Protein AF-A0A646KLS2-F1 (afdb_monomer)

pLDDT: mean 77.78, std 22.72, range [27.81, 98.38]

Sequence (184 aa):
MPTRLRYERGQHATTTLDFAPLHEHMEGHRFGYTTEVSTMSDHELIAFLRARHAEDRQAALDATWDDADSRHWHAHYRTADDRWVLIDDLDEGIEVRCTAADDGGVVRHMARQDPARTLAETEAKQQTVTEFEEALVSLSTAGPGTTPHDVMTGAANTLRRLLHRDATLYASHPDHQESWHPEE

Solvent-accessible surface area (backbone atoms only — not comparable to full-atom values): 11200 Å² total; per-residue (Å²): 140,84,89,82,92,83,86,86,87,80,83,88,81,87,77,85,79,84,87,80,80,93,72,90,77,83,78,74,80,74,91,76,85,54,68,70,63,52,50,53,52,50,53,51,51,50,53,51,50,52,52,52,40,49,50,55,37,48,54,27,52,72,66,26,89,55,97,75,44,43,28,44,41,40,58,42,79,43,78,93,78,73,32,37,33,35,30,35,65,43,96,84,49,64,71,52,81,56,95,67,18,77,39,56,67,57,33,43,55,51,26,72,64,17,31,49,56,47,43,54,51,33,51,56,50,52,50,53,55,51,53,33,52,52,29,51,51,51,54,76,67,60,55,95,94,51,80,59,66,68,60,38,51,52,51,32,56,52,41,50,56,50,52,25,54,58,49,55,79,43,62,87,42,89,88,52,57,77,87,43,54,68,83,131

Secondary structure (DSSP, 8-state):
------PPP-----------------------SSHHHHHHHHHHHHHHHHHHHHHHHHHHHHT-SSSSSTT-EEEEEETTTTEEEEEESSTT--EE--TTTT-HHHHHHHHHT-HHHHHHHHHHHHHHHHHHHHHHHHHHT--TTSS-HHHHHHHHHHHHHHHHHHHGGGTTSTT--GGGSPP-

Foldseek 3Di:
DYDDDDDDDDDDDDDDDDDDDDDDDPPPPPPPPDVVVVVVVLVLLLVVLLVVLVVLLVVLVVQAPDDPWSQQWDWDQDPVVGWIWIWIRDPVTDTDDDPPGNDSVVNRVVNVVGSVVSNVVSVVSNVLSVQLVVLVVLLVPDDPPGDDNVVSVVSNVVSLLVSLVSLVVCCVPPSRDPVSHDDD

InterPro domains:
  IPR046193 Protein of unknown function DUF6221 [PF19730] (44-182)

Mean predicted aligned error: 12.93 Å

Radius of gyration: 33.56 Å; Cα contacts (8 Å, |Δi|>4): 154; chains: 1; bounding box: 90×59×98 Å

Organism: Streptomyces jumonjinensis (NCBI:txid1945)

Nearest PDB structures (foldseek):
  5mmm-assembly1_t  TM=3.976E-01  e=9.703E+00  Spinacia oleracea
  6vqc-assembly1_H  TM=2.891E-01  e=4.166E+00  Rattus norvegicus

Structure (mmCIF, N/CA/C/O backbone):
data_AF-A0A646KLS2-F1
#
_entry.id   AF-A0A646KLS2-F1
#
loop_
_atom_site.group_PDB
_atom_site.id
_atom_site.type_symbol
_atom_site.label_atom_id
_atom_site.label_alt_id
_atom_site.label_comp_id
_atom_site.label_asym_id
_atom_site.label_entity_id
_atom_site.label_seq_id
_atom_site.pdbx_PDB_ins_code
_atom_site.Cartn_x
_atom_site.Cartn_y
_atom_site.Cartn_z
_atom_site.occupancy
_atom_site.B_iso_or_equiv
_atom_site.auth_seq_id
_atom_site.auth_comp_id
_atom_site.auth_asym_id
_atom_site.auth_atom_id
_atom_site.pdbx_PDB_model_num
ATOM 1 N N . MET A 1 1 ? -52.151 41.512 65.076 1.00 29.23 1 MET A N 1
ATOM 2 C CA . MET A 1 1 ? -53.045 41.064 66.172 1.00 29.23 1 MET A CA 1
ATOM 3 C C . MET A 1 1 ? -54.450 40.905 65.589 1.00 29.23 1 MET A C 1
ATOM 5 O O . MET A 1 1 ? -54.856 41.833 64.908 1.00 29.23 1 MET A O 1
ATOM 9 N N . PRO A 1 2 ? -55.207 39.823 65.849 1.00 48.38 2 PRO A N 1
ATOM 10 C CA . PRO A 1 2 ? -54.964 38.434 65.425 1.00 48.38 2 PRO A CA 1
ATOM 11 C C . PRO A 1 2 ? -56.203 37.767 64.754 1.00 48.38 2 PRO A C 1
ATOM 13 O O . PRO A 1 2 ? -57.279 38.355 64.694 1.00 48.38 2 PRO A O 1
ATOM 16 N N . THR A 1 3 ? -56.065 36.463 64.445 1.00 34.31 3 THR A N 1
ATOM 17 C CA . THR A 1 3 ? -57.120 35.410 64.333 1.00 34.31 3 THR A CA 1
ATOM 18 C C . THR A 1 3 ? -57.928 35.338 63.017 1.00 34.31 3 THR A C 1
ATOM 20 O O . THR A 1 3 ? -58.292 36.360 62.470 1.00 34.31 3 THR A O 1
ATOM 23 N N . ARG A 1 4 ? -58.300 34.180 62.439 1.00 34.06 4 ARG A N 1
ATOM 24 C CA . ARG A 1 4 ? -58.300 32.764 62.867 1.00 34.06 4 ARG A CA 1
ATOM 25 C C . ARG A 1 4 ? -58.536 31.865 61.634 1.00 34.06 4 ARG A C 1
ATOM 27 O O . ARG A 1 4 ? -59.258 32.252 60.723 1.00 34.06 4 ARG A O 1
ATOM 34 N N . LEU A 1 5 ? -57.970 30.660 61.667 1.00 33.34 5 LEU A N 1
ATOM 35 C CA . LEU A 1 5 ? -58.201 29.541 60.745 1.00 33.34 5 LEU A CA 1
ATOM 36 C C . LEU A 1 5 ? -59.686 29.145 60.629 1.00 33.34 5 LEU A C 1
ATOM 38 O O . LEU A 1 5 ? -60.369 29.013 61.646 1.00 33.34 5 LEU A O 1
ATOM 42 N N . ARG A 1 6 ? -60.125 28.812 59.409 1.00 33.91 6 ARG A N 1
ATOM 43 C CA . ARG A 1 6 ? -61.228 27.874 59.155 1.00 33.91 6 ARG A CA 1
ATOM 44 C C . ARG A 1 6 ? -60.852 26.993 57.962 1.00 33.91 6 ARG A C 1
ATOM 46 O O . ARG A 1 6 ? -60.827 27.448 56.828 1.00 33.91 6 ARG A O 1
ATOM 53 N N . TYR A 1 7 ? -60.490 25.752 58.267 1.00 30.61 7 TYR A N 1
ATOM 54 C CA . TYR A 1 7 ? -60.368 24.655 57.313 1.00 30.61 7 TYR A CA 1
ATOM 55 C C . TYR A 1 7 ? -61.722 23.942 57.297 1.00 30.61 7 TYR A C 1
ATOM 57 O O . TYR A 1 7 ? -62.166 23.465 58.344 1.00 30.61 7 TYR A O 1
ATOM 65 N N . GLU A 1 8 ? -62.381 23.888 56.143 1.00 37.16 8 GLU A N 1
ATOM 66 C CA . GLU A 1 8 ? -63.561 23.050 55.939 1.00 37.16 8 GLU A CA 1
ATOM 67 C C . GLU A 1 8 ? -63.140 21.704 55.345 1.00 37.16 8 GLU A C 1
ATOM 69 O O . GLU A 1 8 ? -62.334 21.612 54.422 1.00 37.16 8 GLU A O 1
ATOM 74 N N . ARG A 1 9 ? -63.661 20.645 55.964 1.00 32.38 9 ARG A N 1
ATOM 75 C CA . ARG A 1 9 ? -63.420 19.238 55.666 1.00 32.38 9 ARG A CA 1
ATOM 76 C C . ARG A 1 9 ? -64.544 18.776 54.734 1.00 32.38 9 ARG A C 1
ATOM 78 O O . ARG A 1 9 ? -65.701 18.805 55.139 1.00 32.38 9 ARG A O 1
ATOM 85 N N . GLY A 1 10 ? -64.207 18.334 53.523 1.00 34.34 10 GLY A N 1
ATOM 86 C CA . GLY A 1 10 ? -65.166 17.872 52.518 1.00 34.34 10 GLY A CA 1
ATOM 87 C C . GLY A 1 10 ? -64.707 16.598 51.814 1.00 34.34 10 GLY A C 1
ATOM 88 O O . GLY A 1 10 ? -64.050 16.667 50.791 1.00 34.34 10 GLY A O 1
ATOM 89 N N . GLN A 1 11 ? -65.096 15.472 52.412 1.00 37.97 11 GLN A N 1
ATOM 90 C CA . GLN A 1 11 ? -65.445 14.180 51.807 1.00 37.97 11 GLN A CA 1
ATOM 91 C C . GLN A 1 11 ? -64.393 13.353 51.042 1.00 37.97 11 GLN A C 1
ATOM 93 O O . GLN A 1 11 ? -63.792 13.733 50.046 1.00 37.97 11 GLN A O 1
ATOM 98 N N . HIS A 1 12 ? -64.261 12.135 51.563 1.00 31.83 12 HIS A N 1
ATOM 99 C CA . HIS A 1 12 ? -63.475 11.012 51.092 1.00 31.83 12 HIS A CA 1
ATOM 100 C C . HIS A 1 12 ? -64.065 10.417 49.807 1.00 31.83 12 HIS A C 1
ATOM 102 O O . HIS A 1 12 ? -65.254 10.107 49.769 1.00 31.83 12 HIS A O 1
ATOM 108 N N . ALA A 1 13 ? -63.213 10.156 48.816 1.00 34.75 13 ALA A N 1
ATOM 109 C CA . ALA A 1 13 ? -63.437 9.104 47.833 1.00 34.75 13 ALA A CA 1
ATOM 110 C C . ALA A 1 13 ? -62.385 8.016 48.078 1.00 34.75 13 ALA A C 1
ATOM 112 O O . ALA A 1 13 ? -61.185 8.229 47.913 1.00 34.75 13 ALA A O 1
ATOM 113 N N . THR A 1 14 ? -62.859 6.871 48.555 1.00 33.03 14 THR A N 1
ATOM 114 C CA . THR A 1 14 ? -62.086 5.648 48.748 1.00 33.03 14 THR A CA 1
ATOM 115 C C . THR A 1 14 ? -61.926 4.982 47.386 1.00 33.03 14 THR A C 1
ATOM 117 O O . THR A 1 14 ? -62.862 4.351 46.904 1.00 33.03 14 THR A O 1
ATOM 120 N N . THR A 1 15 ? -60.760 5.121 46.755 1.00 31.95 15 THR A N 1
ATOM 121 C CA . THR A 1 15 ? -60.382 4.250 45.636 1.00 31.95 15 THR A CA 1
ATOM 122 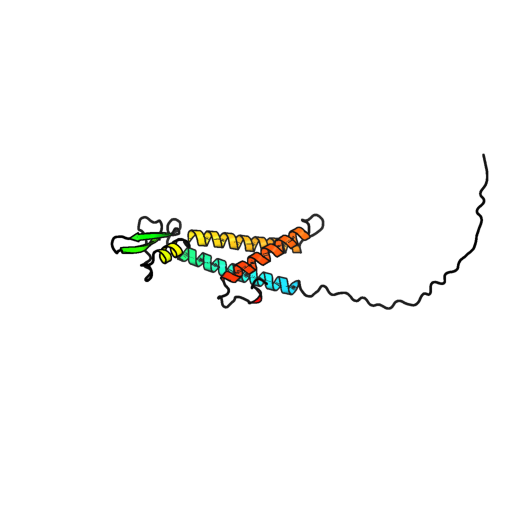C C . THR A 1 15 ? -59.590 3.084 46.203 1.00 31.95 15 THR A C 1
ATOM 124 O O . THR A 1 15 ? -58.442 3.233 46.618 1.00 31.95 15 THR A O 1
ATOM 127 N N . THR A 1 16 ? -60.243 1.928 46.252 1.00 30.39 16 THR A N 1
ATOM 128 C CA . THR A 1 16 ? -59.633 0.620 46.481 1.00 30.39 16 THR A CA 1
ATOM 129 C C . THR A 1 16 ? -58.605 0.364 45.378 1.00 30.39 16 THR A C 1
ATOM 131 O O . THR A 1 16 ? -58.977 0.107 44.237 1.00 30.39 16 THR A O 1
ATOM 134 N N . LEU A 1 17 ? -57.316 0.477 45.702 1.00 31.33 17 LEU A N 1
ATOM 135 C CA . LEU A 1 17 ? -56.239 -0.065 44.878 1.00 31.33 17 LEU A CA 1
ATOM 136 C C . LEU A 1 17 ? -56.042 -1.521 45.292 1.00 31.33 17 LEU A C 1
ATOM 138 O O . LEU A 1 17 ? -55.578 -1.813 46.394 1.00 31.33 17 LEU A O 1
ATOM 142 N N . ASP A 1 18 ? -56.486 -2.404 44.410 1.00 27.81 18 ASP A N 1
ATOM 143 C CA . ASP A 1 18 ? -56.321 -3.846 44.495 1.00 27.81 18 ASP A CA 1
ATOM 144 C C . ASP A 1 18 ? -54.831 -4.191 44.337 1.00 27.81 18 ASP A C 1
ATOM 146 O O . ASP A 1 18 ? -54.208 -3.868 43.323 1.00 27.81 18 ASP A O 1
ATOM 150 N N . PHE A 1 19 ? -54.243 -4.786 45.374 1.00 34.97 19 PHE A N 1
ATOM 151 C CA . PHE A 1 19 ? -52.897 -5.348 45.343 1.00 34.97 19 PHE A CA 1
ATOM 152 C C . PHE A 1 19 ? -53.020 -6.853 45.094 1.00 34.97 19 PHE A C 1
ATOM 154 O O . PHE A 1 19 ? -53.422 -7.603 45.982 1.00 34.97 19 PHE A O 1
ATOM 161 N N . ALA A 1 20 ? -52.595 -7.290 43.911 1.00 32.97 20 ALA A N 1
ATOM 162 C CA . ALA A 1 20 ? -52.311 -8.686 43.592 1.00 32.97 20 ALA A CA 1
ATOM 163 C C . ALA A 1 20 ? -50.890 -8.798 42.988 1.00 32.97 20 ALA A C 1
ATOM 165 O O . ALA A 1 20 ? -50.350 -7.800 42.508 1.00 32.97 20 ALA A O 1
ATOM 166 N N . PRO A 1 21 ? -50.229 -9.962 43.108 1.00 35.84 21 PRO A N 1
ATOM 167 C CA . PRO A 1 21 ? -48.839 -10.028 43.552 1.00 35.84 21 PRO A CA 1
ATOM 168 C C . PRO A 1 21 ? -47.790 -10.026 42.435 1.00 35.84 21 PRO A C 1
ATOM 170 O O . PRO A 1 21 ? -48.037 -10.407 41.294 1.00 35.84 21 PRO A O 1
ATOM 173 N N . LEU A 1 22 ? -46.578 -9.651 42.852 1.00 40.41 22 LEU A N 1
ATOM 174 C CA . LEU A 1 22 ? -45.296 -9.841 42.178 1.00 40.41 22 LEU A CA 1
ATOM 175 C C . LEU A 1 22 ? -45.165 -11.242 41.555 1.00 40.41 22 LEU A C 1
ATOM 177 O O . LEU A 1 22 ? -45.042 -12.229 42.275 1.00 40.41 22 LEU A O 1
ATOM 181 N N . HIS A 1 23 ? -45.091 -11.295 40.226 1.00 33.81 23 HIS A N 1
ATOM 182 C CA . HIS A 1 23 ? -44.403 -12.352 39.488 1.00 33.81 23 HIS A CA 1
ATOM 183 C C . HIS A 1 23 ? -43.654 -11.720 38.307 1.00 33.81 23 HIS A C 1
ATOM 185 O O . HIS A 1 23 ? -44.19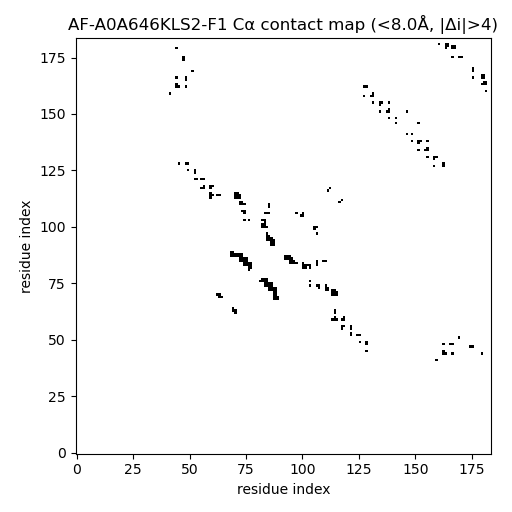0 -11.496 37.229 1.00 33.81 23 HIS A O 1
ATOM 191 N N . GLU A 1 24 ? -42.415 -11.324 38.591 1.00 42.53 24 GLU A N 1
ATOM 192 C CA . GLU A 1 24 ? -41.230 -11.785 37.868 1.00 42.53 24 GLU A CA 1
ATOM 193 C C . GLU A 1 24 ? -41.447 -12.177 36.391 1.00 42.53 24 GLU A C 1
ATOM 195 O O . GLU A 1 24 ? -41.736 -13.329 36.083 1.00 42.53 24 GLU A O 1
ATOM 200 N N . HIS A 1 25 ? -41.238 -11.225 35.477 1.00 34.94 25 HIS A N 1
ATOM 201 C CA . HIS A 1 25 ? -40.713 -11.478 34.129 1.00 34.94 25 HIS A CA 1
ATOM 202 C C . HIS A 1 25 ? -39.716 -10.367 33.792 1.00 34.94 25 HIS A C 1
ATOM 204 O O . HIS A 1 25 ? -40.016 -9.375 33.130 1.00 34.94 25 HIS A O 1
ATOM 210 N N . MET A 1 26 ? -38.500 -10.533 34.318 1.00 33.34 26 MET A N 1
ATOM 211 C CA . MET A 1 26 ? -37.316 -9.942 33.713 1.00 33.34 26 MET A CA 1
ATOM 212 C C . MET A 1 26 ? -37.041 -10.678 32.400 1.00 33.34 26 MET A C 1
ATOM 214 O O . MET A 1 26 ? -36.282 -11.644 32.373 1.00 33.34 26 MET A O 1
ATOM 218 N N . GLU A 1 27 ? -37.615 -10.212 31.296 1.00 31.64 27 GLU A N 1
ATOM 219 C CA . GLU A 1 27 ? -37.017 -10.488 29.991 1.00 31.64 27 GLU A CA 1
ATOM 220 C C . GLU A 1 27 ? -35.879 -9.495 29.778 1.00 31.64 27 GLU A C 1
ATOM 222 O O . GLU A 1 27 ? -36.011 -8.448 29.144 1.00 31.64 27 GLU A O 1
ATOM 227 N N . GLY A 1 28 ? -34.731 -9.836 30.368 1.00 33.75 28 GLY A N 1
ATOM 228 C CA . GLY A 1 28 ? -33.457 -9.262 29.981 1.00 33.75 28 GLY A CA 1
ATOM 229 C C . GLY A 1 28 ? -33.239 -9.530 28.498 1.00 33.75 28 GLY A C 1
ATOM 230 O O . GLY A 1 28 ? -32.852 -10.632 28.109 1.00 33.75 28 GLY A O 1
ATOM 231 N N . HIS A 1 29 ? -33.483 -8.516 27.670 1.00 34.12 29 HIS A N 1
ATOM 232 C CA . HIS A 1 29 ? -32.957 -8.473 26.317 1.00 34.12 29 HIS A CA 1
ATOM 233 C C . HIS A 1 29 ? -31.433 -8.543 26.422 1.00 34.12 29 HIS A C 1
ATOM 235 O O . HIS A 1 29 ? -30.762 -7.556 26.722 1.00 34.12 29 HIS A O 1
ATOM 241 N N . AR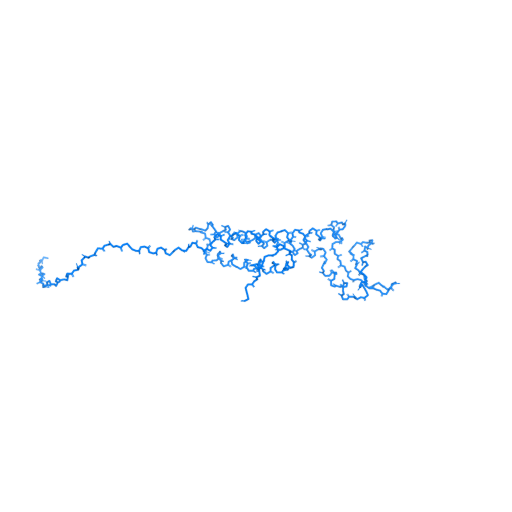G A 1 30 ? -30.887 -9.746 26.212 1.00 39.75 30 ARG A N 1
ATOM 242 C CA . ARG A 1 30 ? -29.467 -9.963 25.948 1.00 39.75 30 ARG A CA 1
ATOM 243 C C . ARG A 1 30 ? -29.095 -9.202 24.674 1.00 39.75 30 ARG A C 1
ATOM 245 O O . ARG A 1 30 ? -29.111 -9.764 23.585 1.00 39.75 30 ARG A O 1
ATOM 252 N N . PHE A 1 31 ? -28.688 -7.946 24.819 1.00 42.12 31 PHE A N 1
ATOM 253 C CA . PHE A 1 31 ? -27.693 -7.332 23.939 1.00 42.12 31 PHE A CA 1
ATOM 254 C C . PHE A 1 31 ? -26.353 -8.028 24.222 1.00 42.12 31 PHE A C 1
ATOM 256 O O . PHE A 1 31 ? -25.534 -7.541 24.993 1.00 42.12 31 PHE A O 1
ATOM 263 N N . GLY A 1 32 ? -26.190 -9.251 23.715 1.00 38.66 32 GLY A N 1
ATOM 264 C CA . GLY A 1 32 ? -25.049 -10.113 24.048 1.00 38.66 32 GLY A CA 1
ATOM 265 C C . GLY A 1 32 ? -24.572 -11.002 22.904 1.00 38.66 32 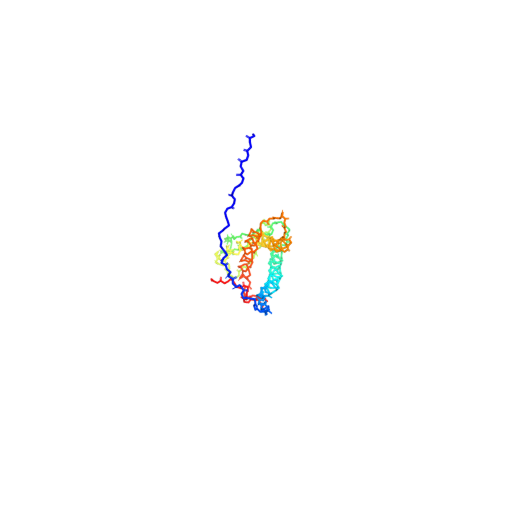GLY A C 1
ATOM 266 O O . GLY A 1 32 ? -23.838 -11.948 23.147 1.00 38.66 32 GLY A O 1
ATOM 267 N N . TYR A 1 33 ? -24.988 -10.725 21.669 1.00 41.56 33 TYR A N 1
ATOM 268 C CA . TYR A 1 33 ? -24.553 -11.454 20.477 1.00 41.56 33 TYR A CA 1
ATOM 269 C C . TYR A 1 33 ? -24.206 -10.449 19.384 1.00 41.56 33 TYR A C 1
ATOM 271 O O . TYR A 1 33 ? -25.051 -10.147 18.550 1.00 41.56 33 TYR A O 1
ATOM 279 N N . THR A 1 34 ? -23.015 -9.852 19.434 1.00 49.88 34 THR A N 1
ATOM 280 C CA . THR A 1 34 ? -22.393 -9.170 18.272 1.00 49.88 34 THR A CA 1
ATOM 281 C C . THR A 1 34 ? -20.986 -8.675 18.583 1.00 49.88 34 THR A C 1
ATOM 283 O O . THR A 1 34 ? -20.135 -8.718 17.703 1.00 49.88 34 THR A O 1
ATOM 286 N N . THR A 1 35 ? -20.705 -8.261 19.822 1.00 54.25 35 THR A N 1
ATOM 287 C CA . THR A 1 35 ? -19.413 -7.641 20.154 1.00 54.25 35 THR A CA 1
ATOM 288 C C . THR A 1 35 ? -18.235 -8.604 19.998 1.00 54.25 35 THR A C 1
ATOM 290 O O . THR A 1 35 ? -17.297 -8.273 19.288 1.00 54.25 35 THR A O 1
ATOM 293 N N . GLU A 1 36 ? -18.297 -9.814 20.569 1.00 49.34 36 GLU A N 1
ATOM 294 C CA . GLU A 1 36 ? -17.170 -10.769 20.519 1.00 49.34 36 GLU A CA 1
ATOM 295 C C . GLU A 1 36 ? -16.863 -11.259 19.093 1.00 49.34 36 GLU A C 1
ATOM 297 O O . GLU A 1 36 ? -15.702 -11.304 18.685 1.00 49.34 36 GLU A O 1
ATOM 302 N N . VAL A 1 37 ? -17.903 -11.551 18.303 1.00 56.31 37 VAL A N 1
ATOM 303 C CA . VAL A 1 37 ? -17.762 -11.997 16.905 1.00 56.31 37 VAL A CA 1
ATOM 304 C C . VAL A 1 37 ? -17.207 -10.873 16.026 1.00 56.31 37 VAL A C 1
ATOM 306 O O . VAL A 1 37 ? -16.315 -11.116 15.217 1.00 56.31 37 VAL A O 1
ATOM 309 N N . SER A 1 38 ? -17.667 -9.632 16.227 1.00 63.69 38 SER A N 1
ATOM 310 C CA . SER A 1 38 ? -17.141 -8.473 15.498 1.00 63.69 38 SER A CA 1
ATOM 311 C C . SER A 1 38 ? -15.681 -8.190 15.859 1.00 63.69 38 SER A C 1
ATOM 313 O O . SER A 1 38 ? -14.898 -7.875 14.973 1.00 63.69 38 SER A O 1
ATOM 315 N N . THR A 1 39 ? -15.285 -8.345 17.127 1.00 63.69 39 THR A N 1
ATOM 316 C CA . THR A 1 39 ? -13.893 -8.114 17.545 1.00 63.69 39 THR A CA 1
ATOM 317 C C . THR A 1 39 ? -12.934 -9.188 17.042 1.00 63.69 39 THR A C 1
ATOM 319 O O . THR A 1 39 ? -11.825 -8.856 16.632 1.00 63.69 39 THR A O 1
ATOM 322 N N . MET A 1 40 ? -13.343 -10.465 17.021 1.00 62.88 40 MET A N 1
ATOM 323 C CA . MET A 1 40 ? -12.518 -11.526 16.429 1.00 62.88 40 MET A CA 1
ATOM 324 C C . MET A 1 40 ? -12.320 -11.288 14.928 1.00 62.88 40 MET A C 1
ATOM 326 O O . MET A 1 40 ? -11.188 -11.344 14.458 1.00 62.88 40 MET A O 1
ATOM 330 N N . SER A 1 41 ? -13.384 -10.911 14.212 1.00 84.88 41 SER A N 1
ATOM 331 C CA . SER A 1 41 ? -13.305 -10.541 12.794 1.00 84.88 41 SER A CA 1
ATOM 332 C C . SER A 1 41 ? -12.408 -9.321 12.548 1.00 84.88 41 SER A C 1
ATOM 334 O O . SER A 1 41 ? -11.659 -9.306 11.575 1.00 84.88 41 SER A O 1
ATOM 336 N N . ASP A 1 42 ? -12.455 -8.304 13.416 1.00 91.94 42 ASP A N 1
ATOM 337 C CA . ASP A 1 42 ? -11.611 -7.109 13.296 1.00 91.94 42 ASP A CA 1
ATOM 338 C C . ASP A 1 42 ? -10.122 -7.452 13.485 1.00 91.94 42 ASP A C 1
ATOM 340 O O . ASP A 1 42 ? -9.281 -7.012 12.701 1.00 91.94 42 ASP A O 1
ATOM 344 N N . HIS A 1 43 ? -9.783 -8.270 14.489 1.00 94.12 43 HIS A N 1
ATOM 345 C CA . HIS A 1 43 ? -8.402 -8.706 14.725 1.00 94.12 43 HIS A CA 1
ATOM 346 C C . HIS A 1 43 ? -7.853 -9.571 13.584 1.00 94.12 43 HIS A C 1
ATOM 348 O O . HIS A 1 43 ? -6.694 -9.405 13.199 1.00 94.12 43 HIS A O 1
ATOM 354 N N . GLU A 1 44 ? -8.670 -10.468 13.028 1.00 95.62 44 GLU A N 1
ATOM 355 C CA . GLU A 1 44 ? -8.292 -11.287 11.873 1.00 95.62 44 GLU A CA 1
ATOM 356 C C . GLU A 1 44 ? -8.064 -10.429 10.621 1.00 95.62 44 GLU A C 1
ATOM 358 O O . GLU A 1 44 ? -7.047 -10.598 9.946 1.00 95.62 44 GLU A O 1
ATOM 363 N N . LEU A 1 45 ? -8.946 -9.459 10.357 1.00 95.81 45 LEU A N 1
ATOM 364 C CA . LEU A 1 45 ? -8.798 -8.507 9.254 1.00 95.81 45 LEU A CA 1
ATOM 365 C C . LEU A 1 45 ? -7.518 -7.668 9.397 1.00 95.81 45 LEU A C 1
ATOM 367 O O . LEU A 1 45 ? -6.760 -7.527 8.438 1.00 95.81 45 LEU A O 1
ATOM 371 N N . ILE A 1 46 ? -7.242 -7.147 10.598 1.00 97.50 46 ILE A N 1
ATOM 372 C CA . ILE A 1 46 ? -6.006 -6.406 10.897 1.00 97.50 46 ILE A CA 1
ATOM 373 C C . ILE A 1 46 ? -4.772 -7.276 10.632 1.00 97.50 46 ILE A C 1
ATOM 375 O O . ILE A 1 46 ? -3.826 -6.823 9.984 1.00 97.50 46 ILE A O 1
ATOM 379 N N . ALA A 1 47 ? -4.762 -8.515 11.132 1.00 97.44 47 ALA A N 1
ATOM 380 C CA . ALA A 1 47 ? -3.634 -9.425 10.962 1.00 97.44 47 ALA A CA 1
ATOM 381 C C . ALA A 1 47 ? -3.394 -9.759 9.483 1.00 97.44 47 ALA A C 1
ATOM 383 O O . ALA A 1 47 ? -2.251 -9.719 9.023 1.00 97.44 47 ALA A O 1
ATOM 384 N N . PHE A 1 48 ? -4.467 -10.023 8.732 1.00 97.44 48 PHE A N 1
ATOM 385 C CA . PHE A 1 48 ? -4.406 -10.262 7.295 1.00 97.44 48 PHE A CA 1
ATOM 386 C C . PHE A 1 48 ? -3.834 -9.058 6.541 1.00 97.44 48 PHE A C 1
ATOM 388 O O . PHE A 1 48 ? -2.862 -9.210 5.801 1.00 97.44 48 PHE A O 1
ATOM 395 N N . LEU A 1 49 ? -4.374 -7.855 6.763 1.00 98.19 49 LEU A N 1
ATOM 396 C CA . LEU A 1 49 ? -3.906 -6.644 6.084 1.00 98.19 49 LEU A CA 1
ATOM 397 C C . LEU A 1 49 ? -2.444 -6.336 6.408 1.00 98.19 49 LEU A C 1
ATOM 399 O O . LEU A 1 49 ? -1.671 -6.047 5.501 1.00 98.19 49 LEU A O 1
ATOM 403 N N . ARG A 1 50 ? -2.022 -6.490 7.668 1.00 98.38 50 ARG A N 1
ATOM 404 C CA . ARG A 1 50 ? -0.610 -6.332 8.052 1.00 98.38 50 ARG A CA 1
ATOM 405 C C . ARG A 1 50 ? 0.307 -7.285 7.300 1.00 98.38 50 ARG A C 1
ATOM 407 O O . ARG A 1 50 ? 1.359 -6.854 6.835 1.00 98.38 50 ARG A O 1
ATOM 414 N N . ALA A 1 51 ? -0.078 -8.556 7.188 1.00 98.12 51 ALA A N 1
ATOM 415 C CA . ALA A 1 51 ? 0.703 -9.543 6.453 1.00 98.12 51 ALA A CA 1
ATOM 416 C C . ALA A 1 51 ? 0.823 -9.160 4.971 1.00 98.12 51 ALA A C 1
ATOM 418 O O . ALA A 1 51 ? 1.930 -9.118 4.440 1.00 98.12 51 ALA A O 1
ATOM 419 N N . ARG A 1 52 ? -0.291 -8.789 4.330 1.00 98.00 52 ARG A N 1
ATOM 420 C CA . ARG A 1 52 ? -0.311 -8.392 2.915 1.00 98.00 52 ARG A CA 1
ATOM 421 C C . ARG A 1 52 ? 0.465 -7.099 2.649 1.00 98.00 52 ARG A C 1
ATOM 423 O O . ARG A 1 52 ? 1.263 -7.046 1.722 1.00 98.00 52 ARG A O 1
ATOM 430 N N . HIS A 1 53 ? 0.324 -6.078 3.497 1.00 98.25 53 HIS A N 1
ATOM 431 C CA . HIS A 1 53 ? 1.117 -4.846 3.378 1.00 98.25 53 HIS A CA 1
ATOM 432 C C . HIS A 1 53 ? 2.610 -5.099 3.595 1.00 98.25 53 HIS A C 1
ATOM 434 O O . HIS A 1 53 ? 3.433 -4.425 2.981 1.00 98.25 53 HIS A O 1
ATOM 440 N N . ALA A 1 54 ? 2.976 -6.031 4.481 1.00 98.06 54 ALA A N 1
ATOM 441 C CA . ALA A 1 54 ? 4.369 -6.411 4.694 1.00 98.06 54 ALA A CA 1
ATOM 442 C C . ALA A 1 54 ? 4.953 -7.145 3.478 1.00 98.06 54 ALA A C 1
ATOM 444 O O . ALA A 1 54 ? 6.095 -6.881 3.113 1.00 98.06 54 ALA A O 1
ATOM 445 N N . GLU A 1 55 ? 4.173 -8.013 2.832 1.00 97.69 55 GLU A N 1
ATOM 446 C CA . GLU A 1 55 ? 4.556 -8.670 1.578 1.00 97.69 55 GLU A CA 1
ATOM 447 C C . GLU A 1 55 ? 4.756 -7.661 0.446 1.00 97.69 55 GLU A C 1
ATOM 449 O O . GLU A 1 55 ? 5.808 -7.675 -0.188 1.00 97.69 55 GLU A O 1
ATOM 454 N N . ASP A 1 56 ? 3.810 -6.740 0.243 1.00 97.50 56 A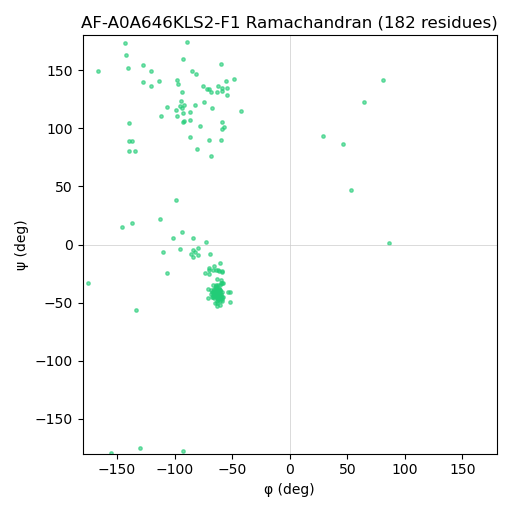SP A N 1
ATOM 455 C CA . ASP A 1 56 ? 3.930 -5.683 -0.770 1.00 97.50 56 ASP A CA 1
ATOM 456 C C . ASP A 1 56 ? 5.148 -4.789 -0.506 1.00 97.50 56 ASP A C 1
ATOM 458 O O . ASP A 1 56 ? 5.901 -4.446 -1.421 1.00 97.50 56 ASP A O 1
ATOM 462 N N . ARG A 1 57 ? 5.382 -4.440 0.766 1.00 96.81 57 ARG A N 1
ATOM 463 C CA . ARG A 1 57 ? 6.560 -3.674 1.177 1.00 96.81 57 ARG A CA 1
ATOM 464 C C . ARG A 1 57 ? 7.845 -4.437 0.872 1.00 96.81 57 ARG A C 1
ATOM 466 O O . ARG A 1 57 ? 8.778 -3.840 0.344 1.00 96.81 57 ARG A O 1
ATOM 473 N N . GLN A 1 58 ? 7.913 -5.723 1.212 1.00 96.12 58 GLN A N 1
ATOM 474 C CA . GLN A 1 58 ? 9.100 -6.536 0.959 1.00 96.12 58 GLN A CA 1
ATOM 475 C C . GLN A 1 58 ? 9.346 -6.694 -0.541 1.00 96.12 58 GLN A C 1
ATOM 477 O O . GLN A 1 58 ? 10.474 -6.513 -0.977 1.00 96.12 58 GLN A O 1
ATOM 482 N N . ALA A 1 59 ? 8.303 -6.931 -1.339 1.00 95.19 59 ALA A N 1
ATOM 483 C CA . ALA A 1 59 ? 8.416 -7.005 -2.792 1.00 95.19 59 ALA A CA 1
ATOM 484 C C . ALA A 1 59 ? 8.938 -5.691 -3.401 1.00 95.19 59 ALA A C 1
ATOM 486 O O . ALA A 1 59 ? 9.759 -5.723 -4.315 1.00 95.19 59 ALA A O 1
ATOM 487 N N . ALA A 1 60 ? 8.509 -4.537 -2.875 1.00 93.88 60 ALA A N 1
ATOM 488 C CA . ALA A 1 60 ? 9.045 -3.242 -3.288 1.00 93.88 60 ALA A CA 1
ATOM 489 C C . ALA A 1 60 ? 10.527 -3.083 -2.911 1.00 93.88 60 ALA A C 1
ATOM 491 O O . ALA A 1 60 ? 11.307 -2.615 -3.732 1.00 93.88 60 ALA A O 1
ATOM 492 N N . LEU A 1 61 ? 10.933 -3.501 -1.707 1.00 92.81 61 LEU A N 1
ATOM 493 C CA . LEU A 1 61 ? 12.344 -3.484 -1.296 1.00 92.81 61 LEU A CA 1
ATOM 494 C C . LEU A 1 61 ? 13.198 -4.439 -2.140 1.00 92.81 61 LEU A C 1
ATOM 496 O O . LEU A 1 61 ? 14.279 -4.062 -2.572 1.00 92.81 61 LEU A O 1
ATOM 500 N N . ASP A 1 62 ? 12.707 -5.640 -2.438 1.00 91.31 62 ASP A N 1
ATOM 501 C CA . ASP A 1 62 ? 13.417 -6.626 -3.264 1.00 91.31 62 ASP A CA 1
ATOM 502 C C . ASP A 1 62 ? 13.569 -6.167 -4.725 1.00 91.31 62 ASP A C 1
ATOM 504 O O . ASP A 1 62 ? 14.450 -6.637 -5.446 1.00 91.31 62 ASP A O 1
ATOM 508 N N . ALA A 1 63 ? 12.709 -5.247 -5.170 1.00 89.06 63 ALA A N 1
ATOM 509 C CA . ALA A 1 63 ? 12.797 -4.604 -6.476 1.00 89.06 63 ALA A CA 1
ATOM 510 C C . ALA A 1 63 ? 13.829 -3.459 -6.521 1.00 89.06 63 ALA A C 1
ATOM 512 O O . ALA A 1 63 ? 14.135 -2.966 -7.607 1.00 89.06 63 ALA A O 1
ATOM 513 N N . THR A 1 64 ? 14.373 -3.055 -5.369 1.00 86.69 64 THR A N 1
ATOM 514 C CA . THR A 1 64 ? 15.503 -2.124 -5.251 1.00 86.69 64 THR A CA 1
ATOM 515 C C . THR A 1 64 ? 16.795 -2.907 -5.051 1.00 86.69 64 THR A C 1
ATOM 517 O O . THR A 1 64 ? 16.817 -3.926 -4.364 1.00 86.69 64 THR A O 1
ATOM 520 N N . TRP A 1 65 ? 17.889 -2.458 -5.655 1.00 79.25 65 TRP A N 1
ATOM 521 C CA . TRP A 1 65 ? 19.213 -3.068 -5.451 1.00 79.25 65 TRP A CA 1
ATOM 522 C C . TRP A 1 65 ? 20.161 -2.165 -4.662 1.00 79.25 65 TRP A C 1
ATOM 524 O O . TRP A 1 65 ? 21.258 -2.595 -4.306 1.00 79.25 65 TRP A O 1
ATOM 534 N N . ASP A 1 66 ? 19.739 -0.933 -4.380 1.00 76.88 66 ASP A N 1
ATOM 535 C CA . ASP A 1 66 ? 20.383 -0.013 -3.455 1.00 76.88 66 ASP A CA 1
ATOM 536 C C . ASP A 1 66 ? 19.358 0.814 -2.665 1.00 76.88 66 ASP A C 1
ATOM 538 O O . ASP A 1 66 ? 18.154 0.758 -2.909 1.00 76.88 66 ASP A O 1
ATOM 542 N N . ASP A 1 67 ? 19.848 1.583 -1.695 1.00 65.50 67 ASP A N 1
ATOM 543 C CA . ASP A 1 67 ? 18.998 2.227 -0.693 1.00 65.50 67 ASP A CA 1
ATOM 544 C C . ASP A 1 67 ? 18.354 3.555 -1.151 1.00 65.50 67 ASP A C 1
ATOM 546 O O . ASP A 1 67 ? 17.555 4.125 -0.399 1.00 65.50 67 ASP A O 1
ATOM 550 N N . ALA A 1 68 ? 18.692 4.101 -2.329 1.00 64.50 68 ALA A N 1
ATOM 551 C CA . ALA A 1 68 ? 18.354 5.496 -2.651 1.00 64.50 68 ALA A CA 1
ATOM 552 C C . ALA A 1 68 ? 17.753 5.729 -4.042 1.00 64.50 68 ALA A C 1
ATOM 554 O O . ALA A 1 68 ? 16.651 6.280 -4.118 1.00 64.50 68 ALA A O 1
ATOM 555 N N . ASP A 1 69 ? 18.436 5.318 -5.110 1.00 73.06 69 ASP A N 1
ATOM 556 C CA . ASP A 1 69 ? 18.120 5.784 -6.467 1.00 73.06 69 ASP A CA 1
ATOM 557 C C . ASP A 1 69 ? 17.430 4.693 -7.307 1.00 73.06 69 ASP A C 1
ATOM 559 O O . ASP A 1 69 ? 16.584 4.994 -8.149 1.00 73.06 69 ASP A O 1
ATOM 563 N N . SER A 1 70 ? 17.637 3.409 -6.986 1.00 82.25 70 SER A N 1
ATOM 564 C CA . SER A 1 70 ? 17.018 2.279 -7.707 1.00 82.25 70 SER A CA 1
ATOM 565 C C . SER A 1 70 ? 15.499 2.126 -7.525 1.00 82.25 70 SER A C 1
ATOM 567 O O . SER A 1 70 ? 14.850 1.326 -8.203 1.00 82.25 70 SER A O 1
ATOM 569 N N . ARG A 1 71 ? 14.899 2.897 -6.612 1.00 86.50 71 ARG A N 1
ATOM 570 C CA . ARG A 1 71 ? 13.462 2.840 -6.289 1.00 86.50 71 ARG A CA 1
ATOM 571 C C . ARG A 1 71 ? 12.563 3.656 -7.213 1.00 86.50 71 ARG A C 1
ATOM 573 O O . ARG A 1 71 ? 11.342 3.550 -7.091 1.00 86.50 71 ARG A O 1
ATOM 580 N N . HIS A 1 72 ? 13.147 4.498 -8.058 1.00 90.44 72 HIS A N 1
ATOM 581 C CA . HIS A 1 72 ? 12.419 5.371 -8.970 1.00 90.44 72 HIS A CA 1
ATOM 582 C C . HIS A 1 72 ? 12.548 4.844 -10.381 1.00 90.44 72 HIS A C 1
ATOM 584 O O . HIS A 1 72 ? 13.655 4.722 -10.892 1.00 90.44 72 HIS A O 1
ATOM 590 N N . TRP A 1 73 ? 11.419 4.494 -10.991 1.00 90.69 73 TRP A N 1
ATOM 591 C CA . TRP A 1 73 ? 11.399 3.855 -12.301 1.00 90.69 73 TRP A CA 1
ATOM 592 C C . TRP A 1 73 ? 10.775 4.758 -13.356 1.00 90.69 73 TRP A C 1
ATOM 594 O O . TRP A 1 73 ? 9.738 5.389 -13.150 1.00 90.69 73 TRP A O 1
ATOM 604 N N . HIS A 1 74 ? 11.365 4.736 -14.546 1.00 90.38 74 HIS A N 1
ATOM 605 C CA . HIS A 1 74 ? 10.965 5.531 -15.694 1.00 90.38 74 HIS A CA 1
ATOM 606 C C . HIS A 1 74 ? 10.764 4.652 -16.916 1.00 90.38 74 HIS A C 1
ATOM 608 O O . HIS A 1 74 ? 11.535 3.743 -17.220 1.00 90.38 74 HIS A O 1
ATOM 614 N N . ALA A 1 75 ? 9.719 4.969 -17.673 1.00 91.19 75 ALA A N 1
ATOM 615 C CA . ALA A 1 75 ? 9.536 4.409 -18.999 1.00 91.19 75 ALA A CA 1
ATOM 616 C C . ALA A 1 75 ? 10.374 5.207 -19.999 1.00 91.19 75 ALA A C 1
ATOM 618 O O . ALA A 1 75 ? 10.138 6.399 -20.205 1.00 91.19 75 ALA A O 1
ATOM 619 N N . HIS A 1 76 ? 11.306 4.538 -20.665 1.00 89.31 76 HIS A N 1
ATOM 620 C CA . HIS A 1 76 ? 12.185 5.151 -21.649 1.00 89.31 76 HIS A CA 1
ATOM 621 C C . HIS A 1 76 ? 12.015 4.488 -23.015 1.00 89.31 76 HIS A C 1
ATOM 623 O O . HIS A 1 76 ? 11.940 3.265 -23.119 1.00 89.31 76 HIS A O 1
ATOM 629 N N . TYR A 1 77 ? 11.951 5.298 -24.072 1.00 89.81 77 TYR A N 1
ATOM 630 C CA . TYR A 1 77 ? 11.980 4.794 -25.441 1.00 89.81 77 TYR A CA 1
ATOM 631 C C . TYR A 1 77 ? 13.415 4.778 -25.951 1.00 89.81 77 TYR A C 1
ATOM 633 O O . TYR A 1 77 ? 14.013 5.839 -26.151 1.00 89.81 77 TYR A O 1
ATOM 641 N N . ARG A 1 78 ? 13.960 3.583 -26.183 1.00 86.56 78 ARG A N 1
ATOM 642 C CA .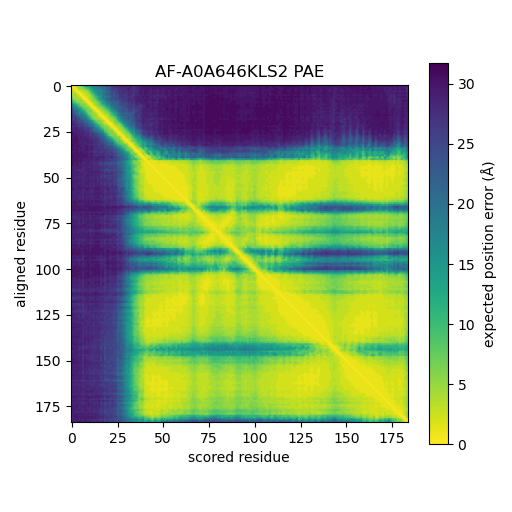 ARG A 1 78 ? 15.323 3.411 -26.671 1.00 86.56 78 ARG A CA 1
ATOM 643 C C . ARG A 1 78 ? 15.331 3.303 -28.189 1.00 86.56 78 ARG A C 1
ATOM 645 O O . ARG A 1 78 ? 14.815 2.360 -28.777 1.00 86.56 78 ARG A O 1
ATOM 652 N N . THR A 1 79 ? 15.988 4.264 -28.826 1.00 87.56 79 THR A N 1
ATOM 653 C CA . THR A 1 79 ? 16.089 4.344 -30.290 1.00 87.56 79 THR A CA 1
ATOM 654 C C . THR A 1 79 ? 17.041 3.314 -30.895 1.00 87.56 79 THR A C 1
ATOM 656 O O . THR A 1 79 ? 1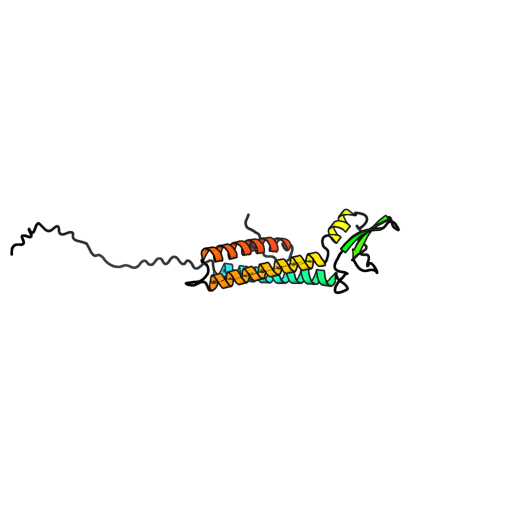6.893 2.974 -32.063 1.00 87.56 79 THR A O 1
ATOM 659 N N . ALA A 1 80 ? 18.016 2.815 -30.127 1.00 87.44 80 ALA A N 1
ATOM 660 C CA . ALA A 1 80 ? 19.032 1.878 -30.617 1.00 87.44 80 ALA A CA 1
ATOM 661 C C . ALA A 1 80 ? 18.447 0.532 -31.082 1.00 87.44 80 ALA A C 1
ATOM 663 O O . ALA A 1 80 ? 19.006 -0.105 -31.972 1.00 87.44 80 ALA A O 1
ATOM 664 N N . ASP A 1 81 ? 17.335 0.112 -30.487 1.00 85.44 81 ASP A N 1
ATOM 665 C CA . ASP A 1 81 ? 16.641 -1.143 -30.772 1.00 85.44 81 ASP A CA 1
ATOM 666 C C . ASP A 1 81 ? 15.113 -0.982 -30.857 1.00 85.44 81 ASP A C 1
ATOM 668 O O . ASP A 1 81 ? 14.390 -1.971 -30.793 1.00 85.44 81 ASP A O 1
ATOM 672 N N . ASP A 1 82 ? 14.650 0.258 -31.048 1.00 88.75 82 ASP A N 1
ATOM 673 C CA . ASP A 1 82 ? 13.267 0.634 -31.373 1.00 88.75 82 ASP A CA 1
ATOM 674 C C . ASP A 1 82 ? 12.198 0.083 -30.411 1.00 88.75 82 ASP A C 1
ATOM 676 O O . ASP A 1 82 ? 11.174 -0.454 -30.828 1.00 88.75 82 ASP A O 1
ATOM 680 N N . ARG A 1 83 ? 12.432 0.209 -29.100 1.00 88.38 83 ARG A N 1
ATOM 681 C CA . ARG A 1 83 ? 11.563 -0.382 -28.066 1.00 88.38 83 ARG A CA 1
ATOM 682 C C . ARG A 1 83 ? 11.396 0.506 -26.840 1.00 88.38 83 ARG A C 1
ATOM 684 O O . ARG A 1 83 ? 12.223 1.378 -26.566 1.00 88.38 83 ARG A O 1
ATOM 691 N N . TRP A 1 84 ? 10.379 0.214 -26.030 1.00 88.62 84 TRP A N 1
ATOM 692 C CA . TRP A 1 84 ? 10.316 0.739 -24.668 1.00 88.62 84 TRP A CA 1
ATOM 693 C C . TRP A 1 84 ? 11.113 -0.144 -23.706 1.00 88.62 84 TRP A C 1
ATOM 695 O O . TRP A 1 84 ? 11.257 -1.354 -23.894 1.00 88.62 84 TRP A O 1
ATOM 705 N N . VAL A 1 85 ? 11.655 0.485 -22.672 1.00 87.94 85 VAL A N 1
ATOM 706 C CA . VAL A 1 85 ? 12.377 -0.154 -21.574 1.00 87.94 85 VAL A CA 1
ATOM 707 C C . VAL A 1 85 ? 12.013 0.530 -20.265 1.00 87.94 85 VAL A C 1
ATOM 709 O O . VAL A 1 85 ? 11.651 1.710 -20.245 1.00 87.94 85 VAL A O 1
ATOM 712 N N . LEU A 1 86 ? 12.094 -0.227 -19.179 1.00 87.88 86 LEU A N 1
ATOM 713 C CA . LEU A 1 86 ? 12.018 0.310 -17.831 1.00 87.88 86 LEU A CA 1
ATOM 714 C C . LEU A 1 86 ? 13.449 0.548 -17.352 1.00 87.88 86 LEU A C 1
ATOM 716 O O . LEU A 1 86 ? 14.259 -0.380 -17.398 1.00 87.88 86 LEU A O 1
ATOM 720 N N . ILE A 1 87 ? 13.738 1.780 -16.960 1.00 87.44 87 ILE A N 1
ATOM 721 C CA . ILE A 1 87 ? 15.016 2.186 -16.378 1.00 87.44 87 ILE A CA 1
ATOM 722 C C . ILE A 1 87 ? 14.753 2.741 -14.988 1.00 87.44 87 ILE A C 1
ATOM 724 O O . ILE A 1 87 ? 13.691 3.307 -14.745 1.00 87.44 87 ILE A O 1
ATOM 728 N N . ASP A 1 88 ? 15.701 2.590 -14.091 1.00 85.38 88 ASP A N 1
ATOM 729 C CA . ASP A 1 88 ? 15.717 3.296 -12.816 1.00 85.38 88 ASP A CA 1
ATOM 730 C C . ASP A 1 88 ? 16.519 4.617 -12.901 1.00 85.38 88 ASP A C 1
ATOM 732 O O . ASP A 1 88 ? 16.991 4.982 -13.981 1.00 85.38 88 ASP A O 1
ATOM 736 N N . ASP A 1 89 ? 16.648 5.342 -11.783 1.00 82.38 89 ASP A N 1
ATOM 737 C CA . ASP A 1 89 ? 17.347 6.637 -11.688 1.00 82.38 89 ASP A CA 1
ATOM 738 C C . ASP A 1 89 ? 18.880 6.559 -11.497 1.00 82.38 89 ASP A C 1
ATOM 740 O O . ASP A 1 89 ? 19.524 7.598 -11.340 1.00 82.38 89 ASP A O 1
ATOM 744 N N . LEU A 1 90 ? 19.507 5.380 -11.533 1.00 78.12 90 LEU A N 1
ATOM 745 C CA . LEU A 1 90 ? 20.964 5.260 -11.421 1.00 78.12 90 LEU A CA 1
ATOM 746 C C . LEU A 1 90 ? 21.705 5.518 -12.729 1.00 78.12 90 LEU A C 1
ATOM 748 O O . LEU A 1 90 ? 21.306 5.101 -13.817 1.00 78.12 90 LEU A O 1
ATOM 752 N N . ASP A 1 91 ? 22.899 6.094 -12.572 1.00 55.88 91 ASP A N 1
ATOM 753 C CA . ASP A 1 91 ? 23.831 6.450 -13.647 1.00 55.88 91 ASP A CA 1
ATOM 754 C C . ASP A 1 91 ? 24.281 5.254 -14.518 1.00 55.88 91 ASP A C 1
ATOM 756 O O . ASP A 1 91 ? 24.684 5.449 -15.667 1.00 55.88 91 ASP A O 1
ATOM 760 N N . GLU A 1 92 ? 24.209 4.016 -14.004 1.00 58.94 92 GLU A N 1
ATOM 761 C CA . GLU A 1 92 ? 24.539 2.786 -14.751 1.00 58.94 92 GLU A CA 1
ATOM 762 C C . GLU A 1 92 ? 23.314 2.088 -15.382 1.00 58.94 92 GLU A C 1
ATOM 764 O O . GLU A 1 92 ? 23.497 1.134 -16.138 1.00 58.94 92 GLU A O 1
ATOM 769 N N . GLY A 1 93 ? 22.098 2.600 -15.135 1.00 60.94 93 GLY A N 1
ATOM 770 C CA . GLY A 1 93 ? 20.828 2.243 -15.777 1.00 60.94 93 GLY A CA 1
ATOM 771 C C . GLY A 1 93 ? 20.569 0.742 -15.902 1.00 60.94 93 GLY A C 1
ATOM 772 O O . GLY A 1 93 ? 20.842 0.147 -16.951 1.00 60.94 93 GLY A O 1
ATOM 773 N N . ILE A 1 94 ? 19.987 0.115 -14.875 1.00 67.69 94 ILE A N 1
ATOM 774 C CA . ILE A 1 94 ? 19.541 -1.271 -15.014 1.00 67.69 94 ILE A CA 1
ATOM 775 C C . ILE A 1 94 ? 18.274 -1.284 -15.868 1.00 67.69 94 ILE A C 1
ATOM 777 O O . ILE A 1 94 ? 17.258 -0.656 -15.584 1.00 67.69 94 ILE A O 1
ATOM 781 N N . GLU A 1 95 ? 18.342 -2.035 -16.961 1.00 73.69 95 GLU A N 1
ATOM 782 C CA . GLU A 1 95 ? 17.255 -2.155 -17.920 1.00 73.69 95 GLU A CA 1
ATOM 783 C C . GLU A 1 95 ? 16.459 -3.439 -17.668 1.00 73.69 95 GLU A C 1
ATOM 785 O O . GLU A 1 95 ? 16.955 -4.549 -17.895 1.00 73.69 95 GLU A O 1
ATOM 790 N N . VAL A 1 96 ? 15.183 -3.309 -17.301 1.00 71.31 96 VAL A N 1
ATOM 791 C CA . VAL A 1 96 ? 14.275 -4.463 -17.282 1.00 71.31 96 VAL A CA 1
ATOM 792 C C . VAL A 1 96 ? 13.664 -4.654 -18.669 1.00 71.31 96 VAL A C 1
ATOM 794 O O . VAL A 1 96 ? 12.870 -3.849 -19.164 1.00 71.31 96 VAL A O 1
ATOM 797 N N . ARG A 1 97 ? 14.021 -5.772 -19.309 1.00 71.56 97 ARG A N 1
ATOM 798 C CA . ARG A 1 97 ? 13.489 -6.171 -20.618 1.00 71.56 97 ARG A CA 1
ATOM 799 C C . ARG A 1 97 ? 12.200 -6.958 -20.465 1.00 71.56 97 ARG A C 1
ATOM 801 O O . ARG A 1 97 ? 12.219 -8.185 -20.397 1.00 71.56 97 ARG A O 1
ATOM 808 N N . CYS A 1 98 ? 11.067 -6.270 -20.507 1.00 65.00 98 CYS A N 1
ATOM 809 C CA . CYS A 1 98 ? 9.786 -6.957 -20.638 1.00 65.00 98 CYS A CA 1
ATOM 810 C C . CYS A 1 98 ? 9.658 -7.517 -22.068 1.00 65.00 98 CYS A C 1
ATOM 812 O O . CYS A 1 98 ? 9.926 -6.826 -23.049 1.00 65.00 98 CYS A O 1
ATOM 814 N N . THR A 1 99 ? 9.243 -8.773 -22.223 1.00 68.06 99 THR A N 1
ATOM 815 C CA . THR A 1 99 ? 8.950 -9.361 -23.547 1.00 68.06 99 THR A CA 1
ATOM 816 C C . THR A 1 99 ? 7.747 -8.698 -24.227 1.00 68.06 99 THR A C 1
ATOM 818 O O . THR A 1 99 ? 7.616 -8.781 -25.440 1.00 68.06 99 THR A O 1
ATOM 821 N N . ALA A 1 100 ? 6.909 -7.995 -23.456 1.00 63.22 100 ALA A N 1
ATOM 822 C CA . ALA A 1 100 ? 5.820 -7.139 -23.931 1.00 63.22 100 ALA A CA 1
ATOM 823 C C . ALA A 1 100 ? 6.222 -5.654 -24.094 1.00 63.22 100 ALA A C 1
ATOM 825 O O . ALA A 1 100 ? 5.353 -4.802 -24.261 1.00 63.22 100 ALA A O 1
ATOM 826 N N . ALA A 1 101 ? 7.517 -5.317 -24.009 1.00 61.03 101 ALA A N 1
ATOM 827 C CA . ALA A 1 101 ? 7.987 -3.927 -23.976 1.00 61.03 101 ALA A CA 1
ATOM 828 C C . ALA A 1 101 ? 7.902 -3.173 -25.317 1.00 61.03 101 ALA A C 1
ATOM 830 O O . ALA A 1 101 ? 8.292 -2.011 -25.385 1.00 61.03 101 ALA A O 1
ATOM 831 N N . ASP A 1 102 ? 7.381 -3.790 -26.375 1.00 68.00 102 ASP A N 1
ATOM 832 C CA . ASP A 1 102 ? 7.069 -3.062 -27.610 1.00 68.00 102 ASP A CA 1
ATOM 833 C C . ASP A 1 102 ? 5.860 -2.126 -27.399 1.00 68.00 102 ASP A C 1
ATOM 835 O O . ASP A 1 102 ? 5.718 -1.110 -28.082 1.00 68.00 102 ASP A O 1
ATOM 839 N N . ASP A 1 103 ? 5.017 -2.406 -26.394 1.00 82.25 103 ASP A N 1
ATOM 840 C CA . ASP A 1 103 ? 3.917 -1.532 -25.990 1.00 82.25 103 ASP A CA 1
ATOM 841 C C . ASP A 1 103 ? 4.356 -0.555 -24.886 1.00 82.25 103 ASP A C 1
ATOM 843 O O . ASP A 1 103 ? 4.478 -0.892 -23.703 1.00 82.25 103 ASP A O 1
ATOM 847 N N . GLY A 1 104 ? 4.536 0.713 -25.260 1.00 86.81 104 GLY A N 1
ATOM 848 C CA . GLY A 1 104 ? 4.885 1.768 -24.307 1.00 86.81 104 GLY A CA 1
ATOM 849 C C . GLY A 1 104 ? 3.834 2.016 -23.222 1.00 86.81 104 GLY A C 1
ATOM 850 O O . GLY A 1 104 ? 4.166 2.566 -22.174 1.00 86.81 104 GLY A O 1
ATOM 851 N N . GLY A 1 105 ? 2.572 1.636 -23.437 1.00 90.06 105 GLY A N 1
ATOM 852 C CA . GLY A 1 105 ? 1.524 1.684 -22.420 1.00 90.06 105 GLY A CA 1
ATOM 853 C C . GLY A 1 105 ? 1.803 0.730 -21.260 1.00 90.06 105 GLY A C 1
ATOM 854 O O . GLY A 1 105 ? 1.655 1.130 -20.105 1.00 90.06 105 GLY A O 1
ATOM 855 N N . VAL A 1 106 ? 2.285 -0.480 -21.559 1.00 89.12 106 VAL A N 1
ATOM 856 C CA . VAL A 1 106 ? 2.671 -1.479 -20.549 1.00 89.12 106 VAL A CA 1
ATOM 857 C C . VAL A 1 106 ? 3.834 -0.958 -19.710 1.00 89.12 106 VAL A C 1
ATOM 859 O O . VAL A 1 106 ? 3.735 -0.911 -18.485 1.00 89.12 106 VAL A O 1
ATOM 862 N N . VAL A 1 107 ? 4.901 -0.478 -20.354 1.00 89.69 107 VAL A N 1
ATOM 863 C CA . VAL A 1 107 ? 6.092 0.022 -19.646 1.00 89.69 107 VAL A CA 1
ATOM 864 C C . VAL A 1 107 ? 5.766 1.252 -18.793 1.00 89.69 107 VAL A C 1
ATOM 866 O O . VAL A 1 107 ? 6.198 1.334 -17.647 1.00 89.69 107 VAL A O 1
ATOM 869 N N . ARG A 1 108 ? 4.939 2.183 -19.292 1.00 92.12 108 ARG A N 1
ATOM 870 C CA . ARG A 1 108 ? 4.470 3.335 -18.498 1.00 92.12 108 ARG A CA 1
ATOM 871 C C . ARG A 1 108 ? 3.615 2.927 -17.302 1.00 92.12 108 ARG A C 1
ATOM 873 O O . ARG A 1 108 ? 3.707 3.569 -16.259 1.00 92.12 108 ARG A O 1
ATOM 880 N N . HIS A 1 109 ? 2.779 1.897 -17.439 1.00 91.94 109 HIS A N 1
ATOM 881 C CA . HIS A 1 109 ? 2.011 1.378 -16.310 1.00 91.94 109 HIS A CA 1
ATOM 882 C C . HIS A 1 109 ? 2.939 0.802 -15.237 1.00 91.94 109 HIS A C 1
ATOM 884 O O . HIS A 1 109 ? 2.773 1.136 -14.070 1.00 91.94 109 HIS A O 1
ATOM 890 N N . MET A 1 110 ? 3.938 0.010 -15.637 1.00 89.94 110 MET A N 1
ATOM 891 C CA . MET A 1 110 ? 4.936 -0.556 -14.723 1.00 89.94 110 MET A CA 1
ATOM 892 C C . MET A 1 110 ? 5.753 0.536 -14.023 1.00 89.94 110 MET A C 1
ATOM 894 O O . MET A 1 110 ? 5.850 0.517 -12.804 1.00 89.94 110 MET A O 1
ATOM 898 N N . ALA A 1 111 ? 6.245 1.537 -14.763 1.00 91.38 111 ALA A N 1
ATOM 899 C CA . ALA A 1 111 ? 6.972 2.679 -14.195 1.00 91.38 111 ALA A CA 1
ATOM 900 C C . ALA A 1 111 ? 6.141 3.465 -13.169 1.00 91.38 111 ALA A C 1
ATOM 902 O O . ALA A 1 111 ? 6.664 3.968 -12.186 1.00 91.38 111 ALA A O 1
ATOM 903 N N . ARG A 1 112 ? 4.817 3.548 -13.355 1.00 92.75 112 ARG A N 1
ATOM 904 C CA . ARG A 1 112 ? 3.923 4.193 -12.380 1.00 92.75 112 ARG A CA 1
ATOM 905 C C . ARG A 1 112 ? 3.782 3.392 -11.078 1.00 92.75 112 ARG A C 1
ATOM 907 O O . ARG A 1 112 ? 3.333 3.957 -10.084 1.00 92.75 112 ARG A O 1
ATOM 914 N N . GLN A 1 113 ? 4.090 2.099 -11.082 1.00 91.25 113 GLN A N 1
ATOM 915 C CA . GLN A 1 113 ? 4.101 1.237 -9.897 1.00 91.25 113 GLN A CA 1
ATOM 916 C C . GLN A 1 113 ? 5.532 1.077 -9.362 1.00 91.25 113 GLN A C 1
ATOM 918 O O . GLN A 1 113 ? 5.923 -0.022 -8.975 1.00 91.25 113 GLN A O 1
ATOM 923 N N . ASP A 1 114 ? 6.330 2.151 -9.392 1.00 92.44 114 ASP A N 1
ATOM 924 C CA . ASP A 1 114 ? 7.709 2.105 -8.913 1.00 92.44 114 ASP A CA 1
ATOM 925 C C . ASP A 1 114 ? 7.787 1.703 -7.422 1.00 92.44 114 ASP A C 1
ATOM 927 O O . ASP A 1 114 ? 6.825 1.872 -6.651 1.00 92.44 114 ASP A O 1
ATOM 931 N N . PRO A 1 115 ? 8.927 1.139 -6.986 1.00 93.62 115 PRO A N 1
ATOM 932 C CA . PRO A 1 115 ? 9.131 0.772 -5.592 1.00 93.62 115 PRO A CA 1
ATOM 933 C C . PRO A 1 115 ? 8.883 1.929 -4.622 1.00 93.62 115 PRO A C 1
ATOM 935 O O . PRO A 1 115 ? 8.245 1.734 -3.588 1.00 93.62 115 PRO A O 1
ATOM 938 N N . ALA A 1 116 ? 9.317 3.148 -4.957 1.00 93.31 116 ALA A N 1
ATOM 939 C CA . ALA A 1 116 ? 9.140 4.316 -4.098 1.00 93.31 116 ALA A CA 1
ATOM 940 C C . ALA A 1 116 ? 7.668 4.607 -3.781 1.00 93.31 116 ALA A C 1
ATOM 942 O O . ALA A 1 116 ? 7.314 4.812 -2.615 1.00 93.31 116 ALA A O 1
ATOM 943 N N . ARG A 1 117 ? 6.792 4.599 -4.793 1.00 95.25 117 ARG A N 1
ATOM 944 C CA . ARG A 1 117 ? 5.355 4.785 -4.583 1.00 95.25 117 ARG A CA 1
ATOM 945 C C . ARG A 1 117 ? 4.758 3.640 -3.775 1.00 95.25 117 ARG A C 1
ATOM 947 O O . ARG A 1 117 ? 3.982 3.905 -2.861 1.00 95.25 117 ARG A O 1
ATOM 954 N N . THR A 1 118 ? 5.132 2.396 -4.068 1.00 95.38 118 THR A N 1
ATOM 955 C CA . THR A 1 118 ? 4.623 1.215 -3.347 1.00 95.38 118 THR A CA 1
ATOM 956 C C . THR A 1 118 ? 4.992 1.266 -1.858 1.00 95.38 118 THR A C 1
ATOM 958 O O . THR A 1 118 ? 4.161 0.990 -0.990 1.00 95.38 118 THR A O 1
ATOM 961 N N . LEU A 1 119 ? 6.209 1.707 -1.527 1.00 95.50 119 LEU A N 1
ATOM 962 C CA . LEU A 1 119 ? 6.643 1.917 -0.143 1.00 95.50 119 LEU A CA 1
ATOM 963 C C . LEU A 1 119 ? 5.821 3.002 0.569 1.00 95.50 119 LEU A C 1
ATOM 965 O O . LEU A 1 119 ? 5.397 2.791 1.704 1.00 95.50 119 LEU A O 1
ATOM 969 N N . ALA A 1 120 ? 5.553 4.127 -0.096 1.00 96.50 120 ALA A N 1
ATOM 970 C CA . ALA A 1 120 ? 4.725 5.195 0.467 1.00 96.50 120 ALA A CA 1
ATOM 971 C C . ALA A 1 120 ? 3.259 4.758 0.661 1.00 96.50 120 ALA A C 1
ATOM 973 O O . ALA A 1 120 ? 2.628 5.095 1.664 1.00 96.50 120 ALA A O 1
ATOM 974 N N . GLU A 1 121 ? 2.708 3.983 -0.277 1.00 97.12 121 GLU A N 1
ATOM 975 C CA . GLU A 1 121 ? 1.348 3.446 -0.176 1.00 97.12 121 GLU A CA 1
ATOM 976 C C . GLU A 1 121 ? 1.220 2.433 0.965 1.00 97.12 121 GLU A C 1
ATOM 978 O O . GLU A 1 121 ? 0.281 2.521 1.755 1.00 97.12 121 GLU A O 1
ATOM 983 N N . THR A 1 122 ? 2.169 1.503 1.093 1.00 97.06 122 THR A N 1
ATOM 984 C CA . THR A 1 122 ? 2.167 0.518 2.189 1.00 97.06 122 THR A CA 1
ATOM 985 C C . THR A 1 122 ? 2.321 1.183 3.555 1.00 97.06 122 THR A C 1
ATOM 987 O O . THR A 1 122 ? 1.618 0.800 4.487 1.00 97.06 122 THR A O 1
ATOM 990 N N . GLU A 1 123 ? 3.153 2.220 3.680 1.00 97.50 123 GLU A N 1
ATOM 991 C CA . GLU A 1 123 ? 3.271 3.011 4.912 1.00 97.50 123 GLU A CA 1
ATOM 992 C C . GLU A 1 123 ? 1.943 3.690 5.288 1.00 97.50 123 GLU A C 1
ATOM 994 O O . GLU A 1 123 ? 1.468 3.546 6.416 1.00 97.50 123 GLU A O 1
ATOM 999 N N . ALA A 1 124 ? 1.285 4.363 4.338 1.00 98.12 124 ALA A N 1
ATOM 1000 C CA . ALA A 1 124 ? -0.004 5.014 4.583 1.00 98.12 124 ALA A CA 1
ATOM 1001 C C . ALA A 1 124 ? -1.106 4.016 4.995 1.00 98.12 124 ALA A C 1
ATOM 1003 O O . ALA A 1 124 ? -1.925 4.294 5.880 1.00 98.12 124 ALA A O 1
ATOM 1004 N N . LYS A 1 125 ? -1.123 2.827 4.383 1.00 97.88 125 LYS A N 1
ATOM 1005 C CA . LYS A 1 125 ? -2.065 1.759 4.739 1.00 97.88 125 LYS A CA 1
ATOM 1006 C C . LYS A 1 125 ? -1.787 1.183 6.131 1.00 97.88 125 LYS A C 1
ATOM 1008 O O . LYS A 1 125 ? -2.721 1.021 6.915 1.00 97.88 125 LYS A O 1
ATOM 1013 N N . GLN A 1 126 ? -0.521 0.954 6.481 1.00 97.81 126 GLN A N 1
ATOM 1014 C CA . GLN A 1 126 ? -0.126 0.509 7.824 1.00 97.81 126 GLN A CA 1
ATOM 1015 C C . GLN A 1 126 ? -0.500 1.532 8.905 1.00 97.81 126 GLN A C 1
ATOM 1017 O O . GLN A 1 126 ? -0.961 1.154 9.986 1.00 97.81 126 GLN A O 1
ATOM 1022 N N . GLN A 1 127 ? -0.361 2.824 8.604 1.00 98.19 127 GLN A N 1
ATOM 1023 C CA . GLN A 1 127 ? -0.810 3.895 9.489 1.00 98.19 127 GLN A CA 1
ATOM 1024 C C . GLN A 1 127 ? -2.335 3.848 9.691 1.00 98.19 127 GLN A C 1
ATOM 1026 O O . GLN A 1 127 ? -2.801 3.907 10.824 1.00 98.19 127 GLN A O 1
ATOM 1031 N N . THR A 1 128 ? -3.110 3.623 8.625 1.00 98.06 128 THR A N 1
ATOM 1032 C CA . THR A 1 128 ? -4.577 3.474 8.712 1.00 98.06 128 THR A CA 1
ATOM 1033 C C . THR A 1 128 ? -4.987 2.284 9.594 1.00 98.06 128 THR A C 1
ATOM 1035 O O . THR A 1 128 ? -5.935 2.382 10.375 1.00 98.06 128 THR A O 1
ATOM 1038 N N . VAL A 1 129 ? -4.269 1.156 9.509 1.00 98.00 129 VAL A N 1
ATOM 1039 C CA . VAL A 1 129 ? -4.497 -0.012 10.382 1.00 98.00 129 VAL A CA 1
ATOM 1040 C C . VAL A 1 129 ? -4.204 0.325 11.847 1.00 98.00 129 VAL A C 1
ATOM 1042 O O . VAL A 1 129 ? -4.991 -0.029 12.724 1.00 98.00 129 VAL A O 1
ATOM 1045 N N . THR A 1 130 ? -3.108 1.040 12.111 1.00 97.88 130 THR A N 1
ATOM 1046 C CA . THR A 1 130 ? -2.752 1.503 13.463 1.00 97.88 130 THR A CA 1
ATOM 1047 C C . THR A 1 130 ? -3.833 2.424 14.035 1.00 97.88 130 THR A C 1
ATOM 1049 O O . THR A 1 130 ? -4.298 2.208 15.151 1.00 97.88 130 THR A O 1
ATOM 1052 N N . GLU A 1 131 ? -4.314 3.391 13.252 1.00 97.44 131 GLU A N 1
ATOM 1053 C CA . GLU A 1 131 ? -5.391 4.304 13.661 1.00 97.44 131 GLU A CA 1
ATOM 1054 C C . GLU A 1 131 ? -6.696 3.565 13.982 1.00 97.44 131 GLU A C 1
ATOM 1056 O O . GLU A 1 131 ? -7.428 3.948 14.898 1.00 97.44 131 GLU A O 1
ATOM 1061 N N . PHE A 1 132 ? -7.000 2.484 13.257 1.00 96.69 132 PHE A N 1
ATOM 1062 C CA . PHE A 1 132 ? -8.164 1.655 13.558 1.00 96.69 132 PHE A CA 1
ATOM 1063 C C . PHE A 1 132 ? -8.028 0.941 14.905 1.00 96.69 132 PHE A C 1
ATOM 1065 O O . PHE A 1 132 ? -8.960 0.981 15.710 1.00 96.69 132 PHE A O 1
ATOM 1072 N N . GLU A 1 133 ? -6.874 0.335 15.189 1.00 95.56 133 GLU A N 1
ATOM 1073 C CA . GLU A 1 133 ? -6.614 -0.284 16.494 1.00 95.56 133 GLU A CA 1
ATOM 1074 C C . GLU A 1 133 ? -6.701 0.736 17.635 1.00 95.56 133 GLU A C 1
ATOM 1076 O O . GLU A 1 133 ? -7.344 0.472 18.653 1.00 95.56 133 GLU A O 1
ATOM 1081 N N . GLU A 1 134 ? -6.122 1.924 17.459 1.00 94.06 134 GLU A N 1
ATOM 1082 C CA . GLU A 1 134 ? -6.214 3.015 18.434 1.00 94.06 134 GLU A CA 1
ATOM 1083 C C . GLU A 1 134 ? -7.665 3.457 18.669 1.00 94.06 134 GLU A C 1
ATOM 1085 O O . GLU A 1 134 ? -8.065 3.711 19.812 1.00 94.06 134 GLU A O 1
ATOM 1090 N N . ALA A 1 135 ? -8.486 3.500 17.614 1.00 93.06 135 ALA A N 1
ATOM 1091 C CA . ALA A 1 135 ? -9.912 3.792 17.723 1.00 93.06 135 ALA A CA 1
ATOM 1092 C C . ALA A 1 135 ? -10.670 2.695 18.493 1.00 93.06 135 ALA A C 1
ATOM 1094 O O . ALA A 1 135 ? -11.514 3.021 19.332 1.00 93.06 135 ALA A O 1
ATOM 1095 N N . LEU A 1 136 ? -10.353 1.413 18.269 1.00 92.00 136 LEU A N 1
ATOM 1096 C CA . LEU A 1 136 ? -10.933 0.294 19.023 1.00 92.00 136 LEU A CA 1
ATOM 1097 C C . LEU A 1 136 ? -10.552 0.355 20.509 1.00 92.00 136 LEU A C 1
ATOM 1099 O O . LEU A 1 136 ? -11.417 0.217 21.378 1.00 92.00 136 LEU A O 1
ATOM 1103 N N . VAL A 1 137 ? -9.280 0.628 20.815 1.00 90.81 137 VAL A N 1
ATOM 1104 C CA . VAL A 1 137 ? -8.798 0.795 22.195 1.00 90.81 137 VAL A CA 1
ATOM 1105 C C . VAL A 1 137 ? -9.495 1.978 22.867 1.00 90.81 137 VAL A C 1
ATOM 1107 O O . VAL A 1 137 ? -10.017 1.833 23.976 1.00 90.81 137 VAL A O 1
ATOM 1110 N N . SER A 1 138 ? -9.575 3.123 22.188 1.00 89.06 138 SER A N 1
ATOM 1111 C CA . SER A 1 138 ? -10.244 4.325 22.702 1.00 89.06 138 SER A CA 1
ATOM 1112 C C . SER A 1 138 ? -11.722 4.070 22.996 1.00 89.06 138 SER A C 1
ATOM 1114 O O . SER A 1 138 ? -12.222 4.459 24.049 1.00 89.06 138 SER A O 1
ATOM 1116 N N . LEU A 1 139 ? -12.414 3.353 22.104 1.00 88.81 139 LEU A N 1
ATOM 1117 C CA . LEU A 1 139 ? -13.812 2.981 22.298 1.00 88.81 139 LEU A CA 1
ATOM 1118 C C . LEU A 1 139 ? -13.988 2.025 23.489 1.00 88.81 139 LEU A C 1
ATOM 1120 O O . LEU A 1 139 ? -14.900 2.209 24.291 1.00 88.81 139 LEU A O 1
ATOM 1124 N N . SER A 1 140 ? -13.096 1.040 23.642 1.00 87.19 140 SER A N 1
ATOM 1125 C CA . SER A 1 140 ? -13.161 0.054 24.733 1.00 87.19 140 SER A CA 1
ATOM 1126 C C . SER A 1 140 ? -12.840 0.632 26.118 1.00 87.19 140 SER A C 1
ATOM 1128 O O . SER A 1 140 ? -13.298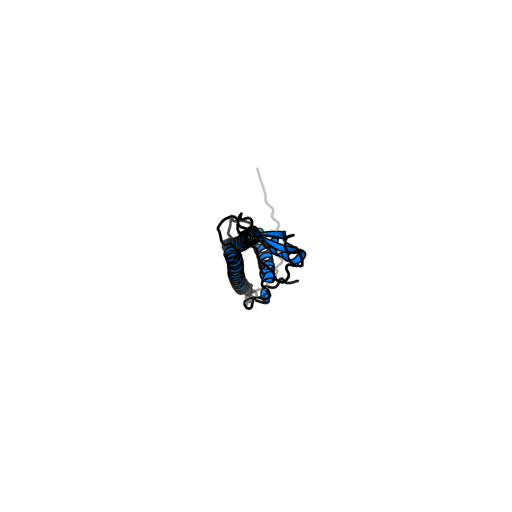 0.110 27.132 1.00 87.19 140 SER A O 1
ATOM 1130 N N . THR A 1 141 ? -12.065 1.718 26.165 1.00 87.44 141 THR A N 1
ATOM 1131 C CA . THR A 1 141 ? -11.625 2.385 27.402 1.00 87.44 141 THR A CA 1
ATOM 1132 C C . THR A 1 141 ? -12.429 3.652 27.714 1.00 87.44 141 THR A C 1
ATOM 1134 O O . THR A 1 141 ? -12.115 4.369 28.668 1.00 87.44 141 THR A O 1
ATOM 1137 N N . ALA A 1 142 ? -13.476 3.929 26.931 1.00 84.56 142 ALA A N 1
ATOM 1138 C CA . ALA A 1 142 ? -14.300 5.119 27.062 1.00 84.56 142 ALA A CA 1
ATOM 1139 C C . ALA A 1 142 ? -14.957 5.220 28.449 1.00 84.56 142 ALA A C 1
ATOM 1141 O O . ALA A 1 142 ? -15.540 4.269 28.971 1.00 84.56 142 ALA A O 1
ATOM 1142 N N . GLY A 1 143 ? -14.903 6.417 29.031 1.00 81.62 143 GLY A N 1
ATOM 1143 C CA . GLY A 1 143 ? -15.463 6.708 30.349 1.00 81.62 143 GLY A CA 1
ATOM 1144 C C . GLY A 1 143 ? -15.810 8.188 30.539 1.00 81.62 143 GLY A C 1
ATOM 1145 O O . GLY A 1 143 ? -15.629 9.001 29.625 1.00 81.62 143 GLY A O 1
ATOM 1146 N N . PRO A 1 144 ? -16.317 8.578 31.720 1.00 82.00 144 PRO A N 1
ATOM 1147 C CA . PRO A 1 144 ? -16.628 9.973 32.015 1.00 82.00 144 PRO A CA 1
ATOM 1148 C C . PRO A 1 144 ? -15.413 10.889 31.794 1.00 82.00 144 PRO A C 1
ATOM 1150 O O . PRO A 1 144 ? -14.333 10.624 32.314 1.00 82.00 144 PRO A O 1
ATOM 1153 N N . GLY A 1 145 ? -15.591 11.972 31.031 1.00 80.81 145 GLY A N 1
ATOM 1154 C CA . GLY A 1 145 ? -14.524 12.936 30.722 1.00 80.81 145 GLY A CA 1
ATOM 1155 C C . GLY A 1 145 ? -13.645 12.587 29.513 1.00 80.81 145 GLY A C 1
ATOM 1156 O O . GLY A 1 145 ? -12.732 13.349 29.207 1.00 80.81 145 GLY A O 1
ATOM 1157 N N . THR A 1 146 ? -13.919 11.480 28.816 1.00 86.06 146 THR A N 1
ATOM 1158 C CA . THR A 1 146 ? -13.271 11.131 27.537 1.00 86.06 146 THR A CA 1
ATOM 1159 C C . THR A 1 146 ? -14.027 11.716 26.334 1.00 86.06 146 THR A C 1
ATOM 1161 O O . THR A 1 146 ? -15.090 12.325 26.493 1.00 86.06 146 THR A O 1
ATOM 1164 N N . THR A 1 147 ? -13.469 11.561 25.127 1.00 83.19 147 THR A N 1
ATOM 1165 C CA . THR A 1 147 ? -14.130 11.915 23.858 1.00 83.19 147 THR A CA 1
ATOM 1166 C C . THR A 1 147 ? -15.556 11.344 23.809 1.00 83.19 147 THR A C 1
ATOM 1168 O O . THR A 1 147 ? -15.773 10.229 24.284 1.00 83.19 147 THR A O 1
ATOM 1171 N N . PRO A 1 148 ? -16.550 12.055 23.238 1.00 84.50 148 PRO A N 1
ATOM 1172 C CA . PRO A 1 148 ? -17.908 11.530 23.141 1.00 84.50 148 PRO A CA 1
ATOM 1173 C C . PRO A 1 148 ? -17.956 10.162 22.447 1.00 84.50 148 PRO A C 1
ATOM 1175 O O . PRO A 1 148 ? -17.360 9.975 21.384 1.00 84.50 148 PRO A O 1
ATOM 1178 N N . HIS A 1 149 ? -18.707 9.223 23.027 1.00 84.94 149 HIS A N 1
ATOM 1179 C CA . HIS A 1 149 ? -18.843 7.847 22.533 1.00 84.94 149 HIS A CA 1
ATOM 1180 C C . HIS A 1 149 ? -19.234 7.777 21.047 1.00 84.94 149 HIS A C 1
ATOM 1182 O O . HIS A 1 149 ? -18.675 6.982 20.289 1.00 84.94 149 HIS A O 1
ATOM 1188 N N . ASP A 1 150 ? -20.141 8.651 20.606 1.00 85.94 150 ASP A N 1
ATOM 1189 C CA . ASP A 1 150 ? -20.614 8.697 19.217 1.00 85.94 150 ASP A CA 1
ATOM 1190 C C . ASP A 1 150 ? -19.502 9.071 18.229 1.00 85.94 150 ASP A C 1
ATOM 1192 O O . ASP A 1 150 ? -19.438 8.524 17.128 1.00 85.94 150 ASP A O 1
ATOM 1196 N N . VAL A 1 151 ? -18.583 9.957 18.631 1.00 86.88 151 VAL A N 1
ATOM 1197 C CA . VAL A 1 151 ? -17.432 10.355 17.806 1.00 86.88 151 VAL A CA 1
ATOM 1198 C C . VAL A 1 151 ? -16.473 9.178 17.640 1.00 86.88 151 VAL A C 1
ATOM 1200 O O . VAL A 1 151 ? -16.056 8.880 16.521 1.00 86.88 151 VAL A O 1
ATOM 1203 N N . MET A 1 152 ? -16.172 8.465 18.728 1.00 88.06 152 MET A N 1
ATOM 1204 C CA . MET A 1 152 ? -15.289 7.290 18.693 1.00 88.06 152 MET A CA 1
ATOM 1205 C C . MET A 1 152 ? -15.899 6.147 17.876 1.00 88.06 152 MET A C 1
ATOM 1207 O O . MET A 1 152 ? -15.226 5.552 17.037 1.00 88.06 152 MET A O 1
ATOM 1211 N N . THR A 1 153 ? -17.198 5.897 18.051 1.00 89.31 153 THR A N 1
ATOM 1212 C CA . THR A 1 153 ? -17.941 4.898 17.270 1.00 89.31 153 THR A CA 1
ATOM 1213 C C . THR A 1 153 ? -17.933 5.245 15.779 1.00 89.31 153 THR A C 1
ATOM 1215 O O . THR A 1 153 ? -17.707 4.379 14.934 1.00 89.31 153 THR A O 1
ATOM 1218 N N . GLY A 1 154 ? -18.138 6.522 15.435 1.00 90.50 154 GLY A N 1
ATOM 1219 C CA . GLY A 1 154 ? -18.090 7.001 14.054 1.00 90.50 154 GLY A CA 1
ATOM 1220 C C . GLY A 1 154 ? -16.716 6.825 13.400 1.00 90.50 154 GLY A C 1
ATOM 1221 O O . GLY A 1 154 ? -16.642 6.386 12.247 1.00 90.50 154 GLY A O 1
ATOM 1222 N N . ALA A 1 155 ? -15.640 7.114 14.138 1.00 92.69 155 ALA A N 1
ATOM 1223 C CA . ALA A 1 155 ? -14.267 6.904 13.683 1.00 92.69 155 ALA A CA 1
ATOM 1224 C C . ALA A 1 155 ? -13.981 5.414 13.435 1.00 92.69 155 ALA A C 1
ATOM 1226 O O . ALA A 1 155 ? -13.612 5.047 12.318 1.00 92.69 155 ALA A O 1
ATOM 1227 N N . ALA A 1 156 ? -14.257 4.551 14.421 1.00 93.19 156 ALA A N 1
ATOM 1228 C CA . ALA A 1 156 ? -14.049 3.107 14.311 1.00 93.19 156 ALA A CA 1
ATOM 1229 C C . ALA A 1 156 ? -14.826 2.501 13.130 1.00 93.19 156 ALA A C 1
ATOM 1231 O O . ALA A 1 156 ? -14.264 1.761 12.329 1.00 93.19 156 ALA A O 1
ATOM 1232 N N . ASN A 1 157 ? -16.098 2.870 12.949 1.00 92.62 157 ASN A N 1
ATOM 1233 C CA . ASN A 1 157 ? -16.907 2.371 11.833 1.00 92.62 157 ASN A CA 1
ATOM 1234 C C . ASN A 1 157 ? -16.406 2.857 10.465 1.00 92.62 157 ASN A C 1
ATOM 1236 O O . ASN A 1 157 ? -16.512 2.141 9.469 1.00 92.62 157 ASN A O 1
ATOM 1240 N N . THR A 1 158 ? -15.882 4.081 10.384 1.00 95.06 158 THR A N 1
ATOM 1241 C CA . THR A 1 158 ? -15.343 4.621 9.129 1.00 95.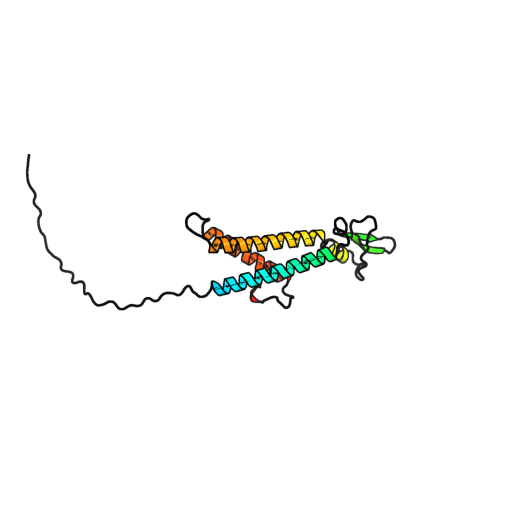06 158 THR A CA 1
ATOM 1242 C C . THR A 1 158 ? -14.042 3.934 8.749 1.00 95.06 158 THR A C 1
ATOM 1244 O O . THR A 1 158 ? -13.915 3.493 7.609 1.00 95.06 158 THR A O 1
ATOM 1247 N N . LEU A 1 159 ? -13.131 3.774 9.707 1.00 96.50 159 LEU A N 1
ATOM 1248 C CA . LEU A 1 159 ? -11.877 3.055 9.511 1.00 96.50 159 LEU A CA 1
ATOM 1249 C C . LEU A 1 159 ? -12.128 1.579 9.183 1.00 96.50 159 LEU A C 1
ATOM 1251 O O . LEU A 1 159 ? -11.575 1.092 8.204 1.00 96.50 159 LEU A O 1
ATOM 1255 N N . ARG A 1 160 ? -13.059 0.904 9.874 1.00 94.94 160 ARG A N 1
ATOM 1256 C CA . ARG A 1 160 ? -13.460 -0.473 9.535 1.00 94.94 160 ARG A CA 1
ATOM 1257 C C . ARG A 1 160 ? -13.842 -0.598 8.058 1.00 94.94 160 ARG A C 1
ATOM 1259 O O . ARG A 1 160 ? -13.309 -1.445 7.352 1.00 94.94 160 ARG A O 1
ATOM 1266 N N . ARG A 1 161 ? -14.697 0.291 7.543 1.00 94.25 161 ARG A N 1
ATOM 1267 C CA . ARG A 1 161 ? -15.076 0.282 6.115 1.00 94.25 161 ARG A CA 1
ATOM 1268 C C . ARG A 1 161 ? -13.896 0.516 5.172 1.00 94.25 161 ARG A C 1
ATOM 1270 O O . ARG A 1 161 ? -13.893 -0.034 4.074 1.00 94.25 161 ARG A O 1
ATOM 1277 N N . LEU A 1 162 ? -12.923 1.339 5.563 1.00 96.12 162 LEU A N 1
ATOM 1278 C CA . LEU A 1 162 ? -11.704 1.533 4.775 1.00 96.12 162 LEU A CA 1
ATOM 1279 C C . LEU A 1 162 ? -10.862 0.255 4.734 1.00 96.12 162 LEU A C 1
ATOM 1281 O O . LEU A 1 162 ? -10.439 -0.131 3.650 1.00 96.12 162 LEU A O 1
ATOM 1285 N N . LEU A 1 163 ? -10.699 -0.433 5.865 1.00 97.00 163 LEU A N 1
ATOM 1286 C CA . LEU A 1 163 ? -9.968 -1.701 5.939 1.00 97.00 163 LEU A CA 1
ATOM 1287 C C . LEU A 1 163 ? -10.639 -2.799 5.101 1.00 97.00 163 LEU A C 1
ATOM 1289 O O . LEU A 1 163 ? -9.958 -3.482 4.345 1.00 97.00 163 LEU A O 1
ATOM 1293 N N . HIS A 1 164 ? -11.969 -2.921 5.148 1.00 95.44 164 HIS A N 1
ATOM 1294 C CA . HIS A 1 164 ? -12.701 -3.847 4.270 1.00 95.44 164 HIS A CA 1
ATOM 1295 C C . HIS A 1 164 ? -12.468 -3.541 2.781 1.00 95.44 164 HIS A C 1
ATOM 1297 O O . HIS A 1 164 ? -12.267 -4.445 1.977 1.00 95.44 164 HIS A O 1
ATOM 1303 N N . ARG A 1 165 ? -12.445 -2.260 2.387 1.00 95.94 165 ARG A N 1
ATOM 1304 C CA . ARG A 1 165 ? -12.130 -1.874 1.000 1.00 95.94 165 ARG A CA 1
ATOM 1305 C C . ARG A 1 165 ? -10.689 -2.193 0.626 1.00 95.94 165 ARG A C 1
ATOM 1307 O O . ARG A 1 165 ? -10.457 -2.663 -0.480 1.00 95.94 165 ARG A O 1
ATOM 1314 N N . ASP A 1 166 ? -9.736 -1.961 1.518 1.00 96.81 166 ASP A N 1
ATOM 1315 C CA . ASP A 1 166 ? -8.334 -2.300 1.271 1.00 96.81 166 ASP A CA 1
ATOM 1316 C C . ASP A 1 166 ? -8.143 -3.820 1.130 1.00 96.81 166 ASP A C 1
ATOM 1318 O O . ASP A 1 166 ? -7.426 -4.268 0.239 1.00 96.81 166 ASP A O 1
ATOM 1322 N N . ALA A 1 167 ? -8.884 -4.623 1.902 1.00 96.62 167 ALA A N 1
ATOM 1323 C CA . ALA A 1 167 ? -8.870 -6.081 1.784 1.00 96.62 167 ALA A CA 1
ATOM 1324 C C . ALA A 1 167 ? -9.300 -6.578 0.394 1.00 96.62 167 ALA A C 1
ATOM 1326 O O . ALA A 1 167 ? -8.755 -7.574 -0.081 1.00 96.62 167 ALA A O 1
ATOM 1327 N N . THR A 1 168 ? -10.183 -5.852 -0.308 1.00 95.62 168 THR A N 1
ATOM 1328 C CA . THR A 1 168 ? -10.611 -6.233 -1.671 1.00 95.62 168 THR A CA 1
ATOM 1329 C C . THR A 1 168 ? -9.471 -6.262 -2.687 1.00 95.62 168 THR A C 1
ATOM 1331 O O . THR A 1 168 ? -9.558 -6.989 -3.676 1.00 95.62 168 THR A O 1
ATOM 1334 N N . LEU A 1 169 ? -8.374 -5.536 -2.439 1.00 95.31 169 LEU A N 1
ATOM 1335 C CA . LEU A 1 169 ? -7.178 -5.597 -3.285 1.00 95.31 169 LEU A CA 1
ATOM 1336 C C . LEU A 1 169 ? -6.527 -6.985 -3.262 1.00 95.31 169 LEU A C 1
ATOM 1338 O O . LEU A 1 169 ? -5.830 -7.355 -4.203 1.00 95.31 169 LEU A O 1
ATOM 1342 N N . TYR A 1 170 ? -6.801 -7.766 -2.217 1.00 96.56 170 TYR A N 1
ATOM 1343 C CA . TYR A 1 170 ? -6.279 -9.108 -1.997 1.00 96.56 170 TYR A CA 1
ATOM 1344 C C . TYR A 1 170 ? -7.374 -10.178 -2.092 1.00 96.56 170 TYR A C 1
ATOM 1346 O O . TYR A 1 170 ? -7.192 -11.276 -1.573 1.00 96.56 170 TYR A O 1
ATOM 1354 N N . ALA A 1 171 ? -8.493 -9.901 -2.772 1.00 95.44 171 ALA A N 1
ATOM 1355 C CA . ALA A 1 171 ? -9.617 -10.837 -2.901 1.00 95.44 171 ALA A CA 1
ATOM 1356 C C . ALA A 1 171 ? -9.237 -12.179 -3.560 1.00 95.44 171 ALA A C 1
ATOM 1358 O O . ALA A 1 171 ? -9.889 -13.195 -3.341 1.00 95.44 171 ALA A O 1
ATOM 1359 N N . SER A 1 172 ? -8.164 -12.208 -4.360 1.00 94.62 172 SER A N 1
ATOM 1360 C CA . SER A 1 172 ? -7.630 -13.438 -4.958 1.00 94.62 172 SER A CA 1
ATOM 1361 C C . SER A 1 172 ? -6.690 -14.226 -4.038 1.00 94.62 172 SER A C 1
ATOM 1363 O O . SER A 1 172 ? -6.210 -15.289 -4.433 1.00 94.62 172 SER A O 1
ATOM 1365 N N . HIS A 1 173 ? -6.358 -13.705 -2.854 1.00 95.56 173 HIS A N 1
ATOM 1366 C CA . HIS A 1 173 ? -5.463 -14.370 -1.915 1.00 95.56 173 HIS A CA 1
ATOM 1367 C C . HIS A 1 173 ? -6.192 -15.539 -1.220 1.00 95.56 173 HIS A C 1
ATOM 1369 O O . HIS A 1 173 ? -7.322 -15.353 -0.779 1.00 95.56 173 HIS A O 1
ATOM 1375 N N . PRO A 1 174 ? -5.580 -16.730 -1.057 1.00 95.62 174 PRO A N 1
ATOM 1376 C CA . PRO A 1 174 ? -6.247 -17.894 -0.456 1.00 95.62 174 PRO A CA 1
ATOM 1377 C C . PRO A 1 174 ? -6.749 -17.669 0.979 1.00 95.62 174 PRO A C 1
ATOM 1379 O O . PRO A 1 174 ? -7.779 -18.217 1.355 1.00 95.62 174 PRO A O 1
ATOM 1382 N N . ASP A 1 175 ? -6.039 -16.856 1.764 1.00 94.69 175 ASP A N 1
ATOM 1383 C CA . ASP A 1 175 ? -6.437 -16.502 3.138 1.00 94.69 175 ASP A CA 1
ATOM 1384 C C . ASP A 1 175 ? -7.514 -15.401 3.217 1.00 94.69 175 ASP A C 1
ATOM 1386 O O . ASP A 1 175 ? -7.922 -15.026 4.316 1.00 94.69 175 ASP A O 1
ATOM 1390 N N . HIS A 1 176 ? -7.940 -14.830 2.084 1.00 93.75 176 HIS A N 1
ATOM 1391 C CA . HIS A 1 176 ? -8.989 -13.814 2.072 1.00 93.75 176 HIS A CA 1
ATOM 1392 C C . HIS A 1 176 ? -10.336 -14.434 2.465 1.00 93.75 176 HIS A C 1
ATOM 1394 O O . HIS A 1 176 ? -10.750 -15.451 1.907 1.00 93.75 176 HIS A O 1
ATOM 1400 N N . GLN A 1 177 ? -11.047 -13.807 3.403 1.00 93.12 177 GLN A N 1
ATOM 1401 C CA . GLN A 1 177 ? -12.383 -14.240 3.808 1.00 93.12 177 GLN A CA 1
ATOM 1402 C C . GLN A 1 177 ? -13.471 -13.442 3.083 1.00 93.12 177 GLN A C 1
ATOM 1404 O O . GLN A 1 177 ? -13.398 -12.221 2.981 1.00 93.12 177 GLN A O 1
ATOM 1409 N N . GLU A 1 178 ? -14.532 -14.122 2.644 1.00 89.56 178 GLU A N 1
ATOM 1410 C CA . GLU A 1 178 ? -15.680 -13.484 1.976 1.00 89.56 178 GLU A CA 1
ATOM 1411 C C . GLU A 1 178 ? -16.351 -12.414 2.854 1.00 89.56 178 GLU A C 1
ATOM 1413 O O . GLU A 1 178 ? -16.804 -11.390 2.357 1.00 89.56 178 GLU A O 1
ATOM 1418 N N . SER A 1 179 ? -16.357 -12.610 4.176 1.00 88.94 179 SER A N 1
ATOM 1419 C CA . SER A 1 179 ? -16.881 -11.648 5.156 1.00 88.94 179 SER A CA 1
ATOM 1420 C C . SER A 1 179 ? -16.156 -10.298 5.146 1.00 88.94 179 SER A C 1
ATOM 1422 O O . SER A 1 179 ? -16.668 -9.330 5.705 1.00 88.94 179 SER A O 1
ATOM 1424 N N . TRP A 1 180 ? -14.974 -10.211 4.531 1.00 91.69 180 TRP A N 1
ATOM 1425 C CA . TRP A 1 180 ? -14.234 -8.962 4.391 1.00 91.69 180 TRP A CA 1
ATOM 1426 C C . TRP A 1 180 ? -14.648 -8.149 3.166 1.00 91.69 180 TRP A C 1
ATOM 1428 O O . TRP A 1 180 ? -14.268 -6.979 3.072 1.00 91.69 180 TRP A O 1
ATOM 1438 N N . HIS A 1 181 ? -15.486 -8.690 2.277 1.00 85.56 181 HIS A N 1
ATOM 1439 C CA . HIS A 1 181 ? -16.074 -7.881 1.218 1.00 85.56 181 HIS A CA 1
ATOM 1440 C C . HIS A 1 181 ? -16.947 -6.760 1.807 1.00 85.56 181 HIS A C 1
ATOM 1442 O O . HIS A 1 181 ? -17.704 -6.990 2.752 1.00 85.56 181 HIS A O 1
ATOM 1448 N N . PRO A 1 182 ? -16.852 -5.527 1.276 1.00 80.75 182 PRO A N 1
ATOM 1449 C CA . PRO A 1 182 ? -17.784 -4.471 1.633 1.00 80.75 182 PRO A CA 1
ATOM 1450 C C . PRO A 1 182 ? -19.213 -4.908 1.298 1.00 80.75 182 PRO A C 1
ATOM 1452 O O . PRO A 1 182 ? -19.466 -5.363 0.185 1.00 80.75 182 PRO A O 1
ATOM 1455 N N . GLU A 1 183 ? -20.139 -4.737 2.238 1.00 70.19 183 GLU A N 1
ATOM 1456 C CA . GLU A 1 183 ? -21.570 -4.827 1.937 1.00 70.19 183 GLU A CA 1
ATOM 1457 C C . GLU A 1 183 ? -21.937 -3.702 0.942 1.00 70.19 183 GLU A C 1
ATOM 1459 O O . GLU A 1 183 ? -21.518 -2.554 1.137 1.00 70.19 183 GLU A O 1
ATOM 1464 N N . GLU A 1 184 ? -22.645 -4.043 -0.146 1.00 55.25 184 GLU A N 1
ATOM 1465 C CA . GLU A 1 184 ? -23.120 -3.094 -1.178 1.00 55.25 184 GLU A CA 1
ATOM 1466 C C . GLU A 1 184 ? -24.204 -2.131 -0.668 1.00 55.25 184 GLU A C 1
ATOM 1468 O O . GLU A 1 184 ? -25.111 -2.570 0.080 1.00 55.25 184 GLU A O 1
#